Protein AF-A0A255TBY0-F1 (afdb_monomer_lite)

Radius of gyration: 32.33 Å; chains: 1; bounding box: 76×80×81 Å

pLDDT: mean 87.29, std 13.86, range [45.34, 98.81]

Foldseek 3Di:
DVVVVVVVVVVVVVVVVVVVVVVVVVVVVVVVVVVVVVVVVVVVVVVVVVVVVVVLVVVVVVLVVVLLVVVQVVPLVVNLVSLVVVCVSCVLQLVSLQSQLLSCVVVVNNVSNLVSLVSSLVSLVVVCVVPNDLVSLQVSLLSCCVNPNQVSSVVSLVVQCVVDPDPVSVVVSVVVVVVGHDDSVPPSHDDPPPDD

Secondary structure (DSSP, 8-state):
-HHHHHHHHHHHHHHHHHHHHHHHHHHHHHHHHHHHHHHHHHHHHHHHHHHHHHHHHHHHHHHHHHHHHHHHTT-HHHHHHHHHHHHHH-TT-HHHHHHHHHHHHHTT-HHHHHHHHHHHHHHHHHHHHHS--HHHHHHHHHHHHHHH-HHHHHHHHHHHHHH--SHHHHHHHHHHHHH----GGGTTPPPP----

Structure (mmCIF, N/CA/C/O backbone):
data_AF-A0A255TBY0-F1
#
_entry.id   AF-A0A255TBY0-F1
#
loop_
_atom_site.group_PDB
_atom_site.id
_atom_site.type_symbol
_atom_site.label_atom_id
_atom_site.label_alt_id
_atom_site.label_comp_id
_atom_site.label_asym_id
_atom_site.label_entity_id
_atom_site.label_seq_id
_atom_site.pdbx_PDB_ins_code
_atom_site.Cartn_x
_atom_site.Cartn_y
_atom_site.Cartn_z
_atom_site.occupancy
_atom_site.B_iso_or_equiv
_atom_site.auth_seq_id
_atom_site.auth_comp_id
_atom_site.auth_asym_id
_atom_site.auth_atom_id
_atom_site.pdbx_PDB_model_num
ATOM 1 N N . MET A 1 1 ? 58.358 -47.641 61.196 1.00 62.41 1 MET A N 1
ATOM 2 C CA . MET A 1 1 ? 57.711 -47.982 59.900 1.00 62.41 1 MET A CA 1
ATOM 3 C C . MET A 1 1 ? 56.319 -47.365 59.708 1.00 62.41 1 MET A C 1
ATOM 5 O O . MET A 1 1 ? 56.014 -46.963 58.591 1.00 62.41 1 MET A O 1
ATOM 9 N N . LEU A 1 2 ? 55.495 -47.239 60.756 1.00 63.91 2 LEU A N 1
ATOM 10 C CA . LEU A 1 2 ? 54.108 -46.750 60.664 1.00 63.91 2 LEU A CA 1
ATOM 11 C C . LEU A 1 2 ? 53.980 -45.275 60.212 1.00 63.91 2 LEU A C 1
ATOM 13 O O . LEU A 1 2 ? 53.227 -44.982 59.288 1.00 63.91 2 LEU A O 1
ATOM 17 N N . ALA A 1 3 ? 54.794 -44.366 60.764 1.00 62.84 3 ALA A N 1
ATOM 18 C CA . ALA A 1 3 ? 54.753 -42.934 60.431 1.00 62.84 3 ALA A CA 1
ATOM 19 C C . ALA A 1 3 ? 55.051 -42.632 58.946 1.00 62.84 3 ALA A C 1
ATOM 21 O O . ALA A 1 3 ? 54.355 -41.840 58.316 1.00 62.84 3 ALA A O 1
ATOM 22 N N . ARG A 1 4 ? 56.023 -43.332 58.335 1.00 66.88 4 ARG A N 1
ATOM 23 C CA . ARG A 1 4 ? 56.343 -43.179 56.899 1.00 66.88 4 ARG A CA 1
ATOM 24 C C . ARG A 1 4 ? 55.200 -43.639 55.985 1.00 66.88 4 ARG A C 1
ATOM 26 O O . ARG A 1 4 ? 55.018 -43.069 54.913 1.00 66.88 4 ARG A O 1
ATOM 33 N N . ARG A 1 5 ? 54.421 -44.650 56.396 1.00 68.75 5 ARG A N 1
ATOM 34 C CA . ARG A 1 5 ? 53.237 -45.115 55.649 1.00 68.75 5 ARG A CA 1
ATOM 35 C C . ARG A 1 5 ? 52.085 -44.111 55.723 1.00 68.75 5 ARG A C 1
ATOM 37 O O . ARG A 1 5 ? 51.436 -43.878 54.709 1.00 68.75 5 ARG A O 1
ATOM 44 N N . ILE A 1 6 ? 51.870 -43.488 56.883 1.00 69.75 6 ILE A N 1
ATOM 45 C CA . ILE A 1 6 ? 50.819 -42.477 57.079 1.00 69.75 6 ILE A CA 1
ATOM 46 C C . ILE A 1 6 ? 51.119 -41.213 56.261 1.00 69.75 6 ILE A C 1
ATOM 48 O O . ILE A 1 6 ? 50.258 -40.760 55.511 1.00 69.75 6 ILE A O 1
ATOM 52 N N . ILE A 1 7 ? 52.357 -40.709 56.308 1.00 69.50 7 ILE A N 1
ATOM 53 C CA . ILE A 1 7 ? 52.768 -39.513 55.549 1.00 69.50 7 ILE A CA 1
ATOM 54 C C . ILE A 1 7 ? 52.606 -39.733 54.038 1.00 69.50 7 ILE A C 1
ATOM 56 O O . ILE A 1 7 ? 52.036 -38.888 53.353 1.00 69.50 7 ILE A O 1
ATOM 60 N N . ARG A 1 8 ? 53.019 -40.898 53.513 1.00 68.56 8 ARG A N 1
ATOM 61 C CA . ARG A 1 8 ? 52.827 -41.234 52.089 1.00 68.56 8 ARG A CA 1
ATOM 62 C C . ARG A 1 8 ? 51.351 -41.267 51.684 1.00 68.56 8 ARG A C 1
ATOM 64 O O . ARG A 1 8 ? 51.016 -40.801 50.600 1.00 68.56 8 ARG A O 1
ATOM 71 N N . LYS A 1 9 ? 50.469 -41.782 52.548 1.00 71.38 9 LYS A N 1
ATOM 72 C CA . LYS A 1 9 ? 49.025 -41.864 52.276 1.00 71.38 9 LYS A CA 1
ATOM 73 C C . LYS A 1 9 ? 48.362 -40.482 52.279 1.00 71.38 9 LYS A C 1
ATOM 75 O O . LYS A 1 9 ? 47.545 -40.208 51.408 1.00 71.38 9 LYS A O 1
ATOM 80 N N . ILE A 1 10 ? 48.761 -39.599 53.197 1.00 68.50 10 ILE A N 1
ATOM 81 C CA . ILE A 1 10 ? 48.285 -38.207 53.247 1.00 68.50 10 ILE A CA 1
ATOM 82 C C . ILE A 1 10 ? 48.793 -37.417 52.032 1.00 68.50 10 ILE A C 1
ATOM 84 O O . ILE A 1 10 ? 47.994 -36.759 51.373 1.00 68.50 10 ILE A O 1
ATOM 88 N N . SER A 1 11 ? 50.075 -37.543 51.662 1.00 69.00 11 SER A N 1
ATOM 89 C CA . SER A 1 11 ? 50.615 -36.922 50.439 1.00 69.00 11 SER A CA 1
ATOM 90 C C . SER A 1 11 ? 49.872 -37.360 49.178 1.00 69.00 11 SER A C 1
ATOM 92 O O . SER A 1 11 ? 49.558 -36.522 48.340 1.00 69.00 11 SER A O 1
ATOM 94 N N . PHE A 1 12 ? 49.563 -38.652 49.048 1.00 71.25 12 PHE A N 1
ATOM 95 C CA . PHE A 1 12 ? 48.821 -39.179 47.903 1.00 71.25 12 PHE A CA 1
ATOM 96 C C . PHE A 1 12 ? 47.387 -38.633 47.839 1.00 71.25 12 PHE A C 1
ATOM 98 O O . PHE A 1 12 ? 46.918 -38.234 46.774 1.00 71.25 12 PHE A O 1
ATOM 105 N N . LEU A 1 13 ? 46.701 -38.555 48.984 1.00 68.19 13 LEU A N 1
ATOM 106 C CA . LEU A 1 13 ? 45.352 -37.989 49.064 1.00 68.19 13 LEU A CA 1
ATOM 107 C C . LEU A 1 13 ? 45.331 -36.489 48.738 1.00 68.19 13 LEU A C 1
ATOM 109 O O . LEU A 1 13 ? 44.430 -36.051 48.027 1.00 68.19 13 LEU A O 1
ATOM 113 N N . LEU A 1 14 ? 46.328 -35.727 49.205 1.00 63.28 14 LEU A N 1
ATOM 114 C CA . LEU A 1 14 ? 46.484 -34.299 48.902 1.00 63.28 14 LEU A CA 1
ATOM 115 C C . LEU A 1 14 ? 46.837 -34.041 47.430 1.00 63.28 14 LEU A C 1
ATOM 117 O O . LEU A 1 14 ? 46.366 -33.070 46.844 1.00 63.28 14 LEU A O 1
ATOM 121 N N . LEU A 1 15 ? 47.643 -34.907 46.811 1.00 66.88 15 LEU A N 1
ATOM 122 C CA . LEU A 1 15 ? 47.970 -34.798 45.389 1.00 66.88 15 LEU A CA 1
ATOM 123 C C . LEU A 1 15 ? 46.743 -35.113 44.519 1.00 66.88 15 LEU A C 1
ATOM 125 O O . LEU A 1 15 ? 46.399 -34.338 43.633 1.00 66.88 15 LEU A O 1
ATOM 129 N N . SER A 1 16 ? 46.010 -36.177 44.859 1.00 68.50 16 SER A N 1
ATOM 130 C CA . SER A 1 16 ? 44.770 -36.571 44.183 1.00 68.50 16 SER A CA 1
ATOM 131 C C . SER A 1 16 ? 43.637 -35.547 44.362 1.00 68.50 16 SER A C 1
ATOM 133 O O . SER A 1 16 ? 42.845 -35.332 43.444 1.00 68.50 16 SER A O 1
ATOM 135 N N . SER A 1 17 ? 43.532 -34.885 45.523 1.00 64.19 17 SER A N 1
ATOM 136 C CA . SER A 1 17 ? 42.571 -33.789 45.719 1.00 64.19 17 SER A CA 1
ATOM 137 C C . SER A 1 17 ? 42.960 -32.536 44.934 1.00 64.19 17 SER A C 1
ATOM 139 O O . SER A 1 17 ? 42.079 -31.908 44.354 1.00 64.19 17 SER A O 1
ATOM 141 N N . ARG A 1 18 ? 44.257 -32.210 44.843 1.00 68.62 18 ARG A N 1
ATOM 142 C CA . ARG A 1 18 ? 44.767 -31.110 44.013 1.00 68.62 18 ARG A CA 1
ATOM 143 C C . ARG A 1 18 ? 44.503 -31.349 42.526 1.00 68.62 18 ARG A C 1
ATOM 145 O O . ARG A 1 18 ? 44.019 -30.439 41.868 1.00 68.62 18 ARG A O 1
ATOM 152 N N . GLU A 1 19 ? 44.745 -32.557 42.019 1.00 70.00 19 GLU A N 1
ATOM 153 C CA . GLU A 1 19 ? 44.446 -32.930 40.627 1.00 70.00 19 GLU A CA 1
ATOM 154 C C . GLU A 1 19 ? 42.946 -32.824 40.318 1.00 70.00 19 GLU A C 1
ATOM 156 O O . GLU A 1 19 ? 42.561 -32.194 39.331 1.00 70.00 19 GLU A O 1
ATOM 161 N N . ARG A 1 20 ? 42.085 -33.340 41.208 1.00 67.38 20 ARG A N 1
ATOM 162 C CA . ARG A 1 20 ? 40.626 -33.182 41.088 1.00 67.38 20 ARG A CA 1
ATOM 163 C C . ARG A 1 20 ? 40.207 -31.715 41.082 1.00 67.38 20 ARG A C 1
ATOM 165 O O . ARG A 1 20 ? 39.439 -31.328 40.211 1.00 67.38 20 ARG A O 1
ATOM 172 N N . LEU A 1 21 ? 40.751 -30.896 41.987 1.00 67.12 21 LEU A N 1
ATOM 173 C CA . LEU A 1 21 ? 40.486 -29.455 42.029 1.00 67.12 21 LEU A CA 1
ATOM 174 C C . LEU A 1 21 ? 40.928 -28.766 40.731 1.00 67.12 21 LEU A C 1
ATOM 176 O O . LEU A 1 21 ? 40.176 -27.970 40.173 1.00 67.12 21 LEU A O 1
ATOM 180 N N . THR A 1 22 ? 42.106 -29.104 40.198 1.00 69.62 22 THR A N 1
ATOM 181 C CA . THR A 1 22 ? 42.579 -28.549 38.920 1.00 69.62 22 THR A CA 1
ATOM 182 C C . THR A 1 22 ? 41.709 -28.967 37.735 1.00 69.62 22 THR A C 1
ATOM 184 O O . THR A 1 22 ? 41.418 -28.132 36.884 1.00 69.62 22 THR A O 1
ATOM 187 N N . GLN A 1 23 ? 41.224 -30.212 37.704 1.00 66.06 23 GLN A N 1
ATOM 188 C CA . GLN A 1 23 ? 40.312 -30.693 36.664 1.00 66.06 23 GLN A CA 1
ATOM 189 C C . GLN A 1 23 ? 38.949 -30.003 36.754 1.00 66.06 23 GLN A C 1
ATOM 191 O O . GLN A 1 23 ? 38.433 -29.537 35.741 1.00 66.06 23 GLN A O 1
ATOM 196 N N . THR A 1 24 ? 38.386 -29.858 37.957 1.00 68.00 24 THR A N 1
ATOM 197 C CA . THR A 1 24 ? 37.114 -29.146 38.147 1.00 68.00 24 THR A CA 1
ATOM 198 C C . THR A 1 24 ? 37.224 -27.672 37.771 1.00 68.00 24 THR A C 1
ATOM 200 O O . THR A 1 24 ? 36.340 -27.149 37.098 1.00 68.00 24 THR A O 1
ATOM 203 N N . MET A 1 25 ? 38.332 -27.010 38.127 1.00 71.44 25 MET A N 1
ATOM 204 C CA . MET A 1 25 ? 38.576 -25.617 37.744 1.00 71.44 25 MET A CA 1
ATOM 205 C C . MET A 1 25 ? 38.731 -25.4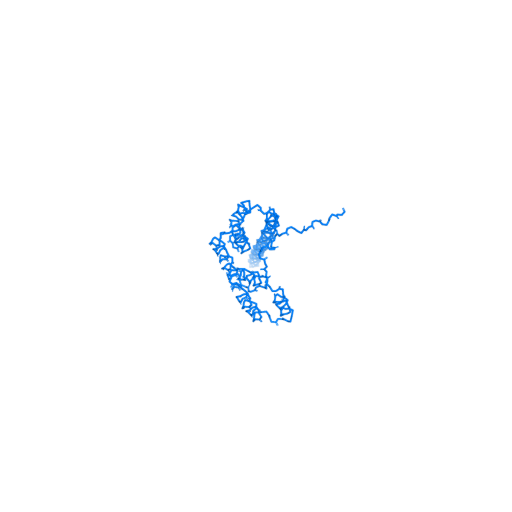66 36.224 1.00 71.44 25 MET A C 1
ATOM 207 O O . MET A 1 25 ? 38.186 -24.525 35.651 1.00 71.44 25 MET A O 1
ATOM 211 N N . ALA A 1 26 ? 39.406 -26.408 35.554 1.00 71.62 26 ALA A N 1
ATOM 212 C CA . ALA A 1 26 ? 39.544 -26.408 34.098 1.00 71.62 26 ALA A CA 1
ATOM 213 C C . ALA A 1 26 ? 38.197 -26.598 33.375 1.00 71.62 26 ALA A C 1
ATOM 215 O O . ALA A 1 26 ? 37.920 -25.893 32.408 1.00 71.62 26 ALA A O 1
ATOM 216 N N . VAL A 1 27 ? 37.327 -27.490 33.863 1.00 72.50 27 VAL A N 1
ATOM 217 C CA . VAL A 1 27 ? 35.987 -27.709 33.285 1.00 72.50 27 VAL A CA 1
ATOM 218 C C . VAL A 1 27 ? 35.102 -26.469 33.435 1.00 72.50 27 VAL A C 1
ATOM 220 O O . VAL A 1 27 ? 34.439 -26.075 32.480 1.00 72.50 27 VAL A O 1
ATOM 223 N N . ILE A 1 28 ? 35.123 -25.809 34.597 1.00 72.50 28 ILE A N 1
ATOM 224 C CA . ILE A 1 28 ? 34.350 -24.577 34.829 1.00 72.50 28 ILE A CA 1
ATOM 225 C C . ILE A 1 28 ? 34.817 -23.451 33.893 1.00 72.50 28 ILE A C 1
ATOM 227 O O . ILE A 1 28 ? 33.986 -22.744 33.320 1.00 72.50 28 ILE A O 1
ATOM 231 N N . LEU A 1 29 ? 36.133 -23.312 33.693 1.00 70.12 29 LEU A N 1
ATOM 232 C CA . LEU A 1 29 ? 36.700 -22.348 32.746 1.00 70.12 29 LEU A CA 1
ATOM 233 C C . LEU A 1 29 ? 36.303 -22.665 31.297 1.00 70.12 29 LEU A C 1
ATOM 235 O O . LEU A 1 29 ? 35.960 -21.753 30.556 1.00 70.12 29 LEU A O 1
ATOM 239 N N . LEU A 1 30 ? 36.285 -23.935 30.887 1.00 67.75 30 LEU A N 1
ATOM 240 C CA . LEU A 1 30 ? 35.832 -24.314 29.544 1.00 67.75 30 LEU A CA 1
ATOM 241 C C . LEU A 1 30 ? 34.338 -24.014 29.339 1.00 67.75 30 LEU A C 1
ATOM 243 O O . LEU A 1 30 ? 33.963 -23.436 28.320 1.00 67.75 30 LEU A O 1
ATOM 247 N N . CYS A 1 31 ? 33.486 -24.331 30.316 1.00 65.56 31 CYS A N 1
ATOM 248 C CA . CYS A 1 31 ? 32.045 -24.072 30.232 1.00 65.56 31 CYS A CA 1
ATOM 249 C C . CYS A 1 31 ? 31.706 -22.573 30.144 1.00 65.56 31 CYS A C 1
ATOM 251 O O . CYS A 1 31 ? 30.771 -22.192 29.430 1.00 65.56 31 CYS A O 1
ATOM 253 N N . SER A 1 32 ? 32.463 -21.708 30.830 1.00 68.31 32 SER A N 1
ATOM 254 C CA . SER A 1 32 ? 32.256 -20.257 30.752 1.00 68.31 32 SER A CA 1
ATOM 255 C C . SER A 1 32 ? 32.660 -19.683 29.389 1.00 68.31 32 SER A C 1
ATOM 257 O O . SER A 1 32 ? 31.946 -18.834 28.855 1.00 68.31 32 SER A O 1
ATOM 259 N N . GLN A 1 33 ? 33.727 -20.203 28.772 1.00 66.56 33 GLN A N 1
ATOM 260 C CA . GLN A 1 33 ? 34.152 -19.813 27.421 1.00 66.56 33 GLN A CA 1
ATOM 261 C C . GLN A 1 33 ? 33.140 -20.244 26.345 1.00 66.56 33 GLN A C 1
ATOM 263 O O . GLN A 1 33 ? 32.810 -19.444 25.470 1.00 66.56 33 GLN A O 1
ATOM 268 N N . VAL A 1 34 ? 32.579 -21.460 26.428 1.00 70.25 34 VAL A N 1
ATOM 269 C CA . VAL A 1 34 ? 31.536 -21.921 25.485 1.00 70.25 34 VAL A CA 1
ATOM 270 C C . VAL A 1 34 ? 30.279 -21.052 25.575 1.00 70.25 34 VAL A C 1
ATOM 272 O O . VAL A 1 34 ? 29.720 -20.658 24.551 1.00 70.25 34 VAL A O 1
ATOM 275 N N . SER A 1 35 ? 29.861 -20.699 26.792 1.00 64.69 35 SER A N 1
ATOM 276 C CA . SER A 1 35 ? 28.687 -19.844 27.015 1.00 64.69 35 SER A CA 1
ATOM 277 C C . SER A 1 35 ? 28.896 -18.428 26.459 1.00 64.69 35 SER A C 1
ATOM 279 O O . SER A 1 35 ? 28.006 -17.877 25.810 1.00 64.69 35 SER A O 1
ATOM 281 N N . ALA A 1 36 ? 30.092 -17.858 26.643 1.00 66.94 36 ALA A N 1
ATOM 282 C CA . ALA A 1 36 ? 30.458 -16.554 26.092 1.00 66.94 36 ALA A CA 1
ATOM 283 C C . ALA A 1 36 ? 30.506 -16.562 24.554 1.00 66.94 36 ALA A C 1
ATOM 285 O O . ALA A 1 36 ? 29.980 -15.647 23.922 1.00 66.94 36 ALA A O 1
ATOM 286 N N . MET A 1 37 ? 31.062 -17.612 23.938 1.00 65.25 37 MET A N 1
ATOM 287 C CA . MET A 1 37 ? 31.078 -17.752 22.478 1.00 65.25 37 MET A CA 1
ATOM 288 C C . MET A 1 37 ? 29.675 -17.902 21.885 1.00 65.25 37 MET A C 1
ATOM 290 O O . MET A 1 37 ? 29.384 -17.302 20.851 1.00 65.25 37 MET A O 1
ATOM 294 N N . GLN A 1 38 ? 28.785 -18.643 22.547 1.00 72.81 38 GLN A N 1
ATOM 295 C CA . GLN A 1 38 ? 27.397 -18.780 22.110 1.00 72.81 38 GLN A CA 1
ATOM 296 C C . GLN A 1 38 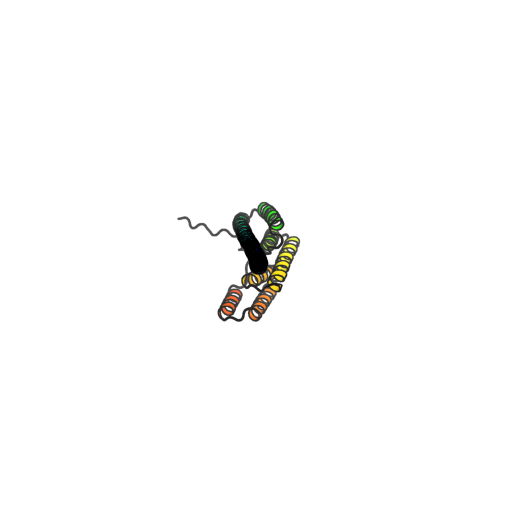? 26.629 -17.454 22.220 1.00 72.81 38 GLN A C 1
ATOM 298 O O . GLN A 1 38 ? 25.900 -17.090 21.296 1.00 72.81 38 GLN A O 1
ATOM 303 N N . SER A 1 39 ? 26.826 -16.708 23.311 1.00 62.09 39 SER A N 1
ATOM 304 C CA . SER A 1 39 ? 26.231 -15.378 23.487 1.00 62.09 39 SER A CA 1
ATOM 305 C C . SER A 1 39 ? 26.736 -14.384 22.437 1.00 62.09 39 SER A C 1
ATOM 307 O O . SER A 1 39 ? 25.937 -13.645 21.869 1.00 62.09 39 SER A O 1
ATOM 309 N N . CYS A 1 40 ? 28.041 -14.390 22.150 1.00 61.12 40 CYS A N 1
ATOM 310 C CA . CYS A 1 40 ? 28.654 -13.528 21.138 1.00 61.12 40 CYS A CA 1
ATOM 311 C C . CYS A 1 40 ? 28.135 -13.867 19.730 1.00 61.12 40 CYS A C 1
ATOM 313 O O . CYS A 1 40 ? 27.726 -12.994 18.976 1.00 61.12 40 CYS A O 1
ATOM 315 N N . LYS A 1 41 ? 28.019 -15.160 19.399 1.00 70.69 41 LYS A N 1
ATOM 316 C CA . LYS A 1 41 ? 27.423 -15.610 18.133 1.00 70.69 41 LYS A CA 1
ATOM 317 C C . LYS A 1 41 ? 25.984 -15.113 17.962 1.00 70.69 41 LYS A C 1
ATOM 319 O O . LYS A 1 41 ? 25.603 -14.698 16.869 1.00 70.69 41 LYS A O 1
ATOM 324 N N . GLN A 1 42 ? 25.185 -15.152 19.028 1.00 62.22 42 GLN A N 1
ATOM 325 C CA . GLN A 1 42 ? 23.795 -14.705 18.989 1.00 62.22 42 GLN A CA 1
ATOM 326 C C . GLN A 1 42 ? 23.672 -13.178 18.885 1.00 62.22 42 GLN A C 1
ATOM 328 O O . GLN A 1 42 ? 22.791 -12.701 18.168 1.00 62.22 42 GLN A O 1
ATOM 333 N N . SER A 1 43 ? 24.552 -12.411 19.543 1.00 58.25 43 SER A N 1
ATOM 334 C CA . SER A 1 43 ? 24.580 -10.950 19.396 1.00 58.25 43 SER A CA 1
ATOM 335 C C . SER A 1 43 ? 24.981 -10.544 17.981 1.00 58.25 43 SER A C 1
ATOM 337 O O . SER A 1 43 ? 24.239 -9.798 17.349 1.00 58.25 43 SER A O 1
ATOM 339 N N . THR A 1 44 ? 26.046 -11.131 17.426 1.00 66.00 44 THR A N 1
ATOM 340 C CA . THR A 1 44 ? 26.482 -10.859 16.047 1.00 66.00 44 THR A CA 1
ATOM 341 C C . THR A 1 44 ? 25.413 -11.251 15.024 1.00 66.00 44 THR A C 1
ATOM 343 O O . THR A 1 44 ? 25.155 -10.518 14.077 1.00 66.00 44 THR A O 1
ATOM 346 N N . GLN A 1 45 ? 24.721 -12.380 15.216 1.00 66.88 45 GLN A N 1
ATOM 347 C CA . GLN A 1 45 ? 23.633 -12.787 14.321 1.00 66.88 45 GLN A CA 1
ATOM 348 C C . GLN A 1 45 ? 22.441 -11.819 14.372 1.00 66.88 45 GLN A C 1
ATOM 350 O O . GLN A 1 45 ? 21.826 -11.543 13.341 1.00 66.88 45 GLN A O 1
ATOM 355 N N . LYS A 1 46 ? 22.107 -11.304 15.561 1.00 71.69 46 LYS A N 1
ATOM 356 C CA . LYS A 1 46 ? 21.051 -10.302 15.734 1.00 71.69 46 LYS A CA 1
ATOM 357 C C . LYS A 1 46 ? 21.441 -8.963 15.099 1.00 71.69 46 LYS A C 1
ATOM 359 O O . LYS A 1 46 ? 20.590 -8.336 14.471 1.00 71.69 46 LYS A O 1
ATOM 364 N N . GLU A 1 47 ? 22.699 -8.550 15.225 1.00 74.50 47 GLU A N 1
ATOM 365 C CA . GLU A 1 47 ? 23.249 -7.349 14.581 1.00 74.50 47 GLU A CA 1
ATOM 366 C C . GLU A 1 47 ? 23.186 -7.463 13.054 1.00 74.50 47 GLU A C 1
ATOM 368 O O . GLU A 1 47 ? 22.544 -6.626 12.427 1.00 74.50 47 GLU A O 1
ATOM 373 N N . ILE A 1 48 ? 23.687 -8.559 12.468 1.00 72.19 48 ILE A N 1
ATOM 374 C CA . ILE A 1 48 ? 23.618 -8.820 11.016 1.00 72.19 48 ILE A CA 1
ATOM 375 C C . ILE A 1 48 ? 22.168 -8.810 10.511 1.00 72.19 48 ILE A C 1
ATOM 377 O O . ILE A 1 48 ? 21.868 -8.245 9.460 1.00 72.19 48 ILE A O 1
ATOM 381 N N . LEU A 1 49 ? 21.241 -9.437 11.248 1.00 79.19 49 LEU A N 1
ATOM 382 C CA . LEU A 1 49 ? 19.822 -9.429 10.882 1.00 79.19 49 LEU A CA 1
ATOM 383 C C . LEU A 1 49 ? 19.250 -8.004 10.885 1.00 79.19 49 LEU A C 1
ATOM 385 O O . LEU A 1 49 ? 18.441 -7.670 10.022 1.00 79.19 49 LEU A O 1
ATOM 389 N N . THR A 1 50 ? 19.682 -7.172 11.831 1.00 82.81 50 THR A N 1
ATOM 390 C CA . THR A 1 50 ? 19.232 -5.782 11.965 1.00 82.81 50 THR A CA 1
ATOM 391 C C . THR A 1 50 ? 19.816 -4.904 10.856 1.00 82.81 50 THR A C 1
ATOM 393 O O . THR A 1 50 ? 19.077 -4.148 10.230 1.00 82.81 50 THR A O 1
ATOM 396 N N . GLU A 1 51 ? 21.108 -5.040 10.554 1.00 86.56 51 GLU A N 1
ATOM 397 C CA . GLU A 1 51 ? 21.777 -4.330 9.456 1.00 86.56 51 GLU A CA 1
ATOM 398 C C . GLU A 1 51 ? 21.138 -4.669 8.112 1.00 86.56 51 GLU A C 1
ATOM 400 O O . GLU A 1 51 ? 20.713 -3.771 7.390 1.00 86.56 51 GLU A O 1
ATOM 405 N N . ARG A 1 52 ? 20.927 -5.960 7.833 1.00 88.00 52 ARG A N 1
ATOM 406 C CA . ARG A 1 52 ? 20.256 -6.403 6.606 1.00 88.00 52 ARG A CA 1
ATOM 407 C C . ARG A 1 52 ? 18.839 -5.841 6.477 1.00 88.00 52 ARG A C 1
ATOM 409 O O . ARG A 1 52 ? 18.401 -5.507 5.380 1.00 88.00 52 ARG A O 1
ATOM 416 N N . GLN A 1 53 ? 18.094 -5.736 7.578 1.00 84.56 53 GLN A N 1
ATOM 417 C CA . GLN A 1 53 ? 16.763 -5.118 7.570 1.00 84.56 53 GLN A CA 1
ATOM 418 C C . GLN A 1 53 ? 16.822 -3.613 7.283 1.00 84.56 53 GLN A C 1
ATOM 420 O O . GLN A 1 53 ? 15.939 -3.089 6.600 1.00 84.56 53 GLN A O 1
ATOM 425 N N . ILE A 1 54 ? 17.841 -2.917 7.793 1.00 88.12 54 ILE A N 1
ATOM 426 C CA . ILE A 1 54 ? 18.077 -1.496 7.514 1.00 88.12 54 ILE A CA 1
ATOM 427 C C . ILE A 1 54 ? 18.453 -1.302 6.044 1.00 88.12 54 ILE A C 1
ATOM 429 O O . ILE A 1 54 ? 17.882 -0.434 5.389 1.00 88.12 54 ILE A O 1
ATOM 433 N N . GLU A 1 55 ? 19.353 -2.125 5.511 1.00 91.50 55 GLU A N 1
ATOM 434 C CA . GLU A 1 55 ? 19.752 -2.098 4.102 1.00 91.50 55 GLU A CA 1
ATOM 435 C C . GLU A 1 55 ? 18.554 -2.324 3.181 1.00 91.50 55 GLU A C 1
ATOM 437 O O . GLU A 1 55 ? 18.270 -1.474 2.343 1.00 91.50 55 GLU A O 1
ATOM 442 N N . LEU A 1 56 ? 17.768 -3.383 3.409 1.00 90.00 56 LEU A N 1
ATOM 443 C CA . LEU A 1 56 ? 16.557 -3.658 2.627 1.00 90.00 56 LEU A CA 1
ATOM 444 C C . LEU A 1 56 ? 15.541 -2.512 2.704 1.00 90.00 56 LEU A C 1
ATOM 446 O O . LEU A 1 56 ? 14.916 -2.157 1.705 1.00 90.00 56 LEU A O 1
ATOM 450 N N . ARG A 1 57 ? 15.377 -1.899 3.882 1.00 89.50 57 ARG A N 1
ATOM 451 C CA . ARG A 1 57 ? 14.520 -0.718 4.049 1.00 89.50 57 ARG A CA 1
ATOM 452 C C . ARG A 1 57 ? 15.050 0.472 3.246 1.00 89.50 57 ARG A C 1
ATOM 454 O O . ARG A 1 57 ? 14.261 1.177 2.621 1.00 89.50 57 ARG A O 1
ATOM 461 N N . ASN A 1 58 ? 16.360 0.702 3.256 1.00 93.38 58 ASN A N 1
ATOM 462 C CA . ASN A 1 58 ? 16.996 1.782 2.505 1.00 93.38 58 ASN A CA 1
ATOM 463 C C . ASN A 1 58 ? 16.872 1.559 0.996 1.00 93.38 58 ASN A C 1
ATOM 465 O O . ASN A 1 58 ? 16.471 2.477 0.284 1.00 93.38 58 ASN A O 1
ATOM 469 N N . GLU A 1 59 ? 17.134 0.343 0.520 1.00 95.00 59 GLU A N 1
ATOM 470 C CA . GLU A 1 59 ? 16.943 -0.052 -0.877 1.00 95.00 59 GLU A CA 1
ATOM 471 C C . GLU A 1 59 ? 15.499 0.168 -1.320 1.00 95.00 59 GLU A C 1
ATOM 473 O O . GLU A 1 59 ? 15.259 0.808 -2.344 1.00 95.00 59 GLU A O 1
ATOM 478 N N . ARG A 1 60 ? 14.527 -0.274 -0.512 1.00 94.94 60 ARG A N 1
ATOM 479 C CA . ARG A 1 60 ? 13.104 -0.043 -0.776 1.00 94.94 60 ARG A CA 1
ATOM 480 C C . ARG A 1 60 ? 12.784 1.447 -0.874 1.00 94.94 60 ARG A C 1
ATOM 482 O O . ARG A 1 60 ? 12.060 1.869 -1.775 1.00 94.94 60 ARG A O 1
ATOM 489 N N . ASN A 1 61 ? 13.301 2.260 0.044 1.00 94.12 61 ASN A N 1
ATOM 490 C CA . ASN A 1 61 ? 13.043 3.700 0.053 1.00 94.12 61 ASN A CA 1
ATOM 491 C C . ASN A 1 61 ? 13.636 4.395 -1.179 1.00 94.12 61 ASN A C 1
ATOM 493 O O . ASN A 1 61 ? 12.948 5.183 -1.827 1.00 94.12 61 ASN A O 1
ATOM 497 N N . LEU A 1 62 ? 14.881 4.069 -1.537 1.00 96.12 62 LEU A N 1
ATOM 498 C CA . LEU A 1 62 ? 15.529 4.566 -2.753 1.00 96.12 62 LEU A CA 1
ATOM 499 C C . LEU A 1 62 ? 14.760 4.136 -4.006 1.00 96.12 62 LEU A C 1
ATOM 501 O O . LEU A 1 62 ? 14.543 4.944 -4.911 1.00 96.12 62 LEU A O 1
ATOM 505 N N . ALA A 1 63 ? 14.288 2.889 -4.033 1.00 95.75 63 ALA A N 1
ATOM 506 C CA . ALA A 1 63 ? 13.453 2.384 -5.107 1.00 95.75 63 ALA A CA 1
ATOM 507 C C . ALA A 1 63 ? 12.155 3.189 -5.258 1.00 95.75 63 ALA A C 1
ATOM 509 O O . ALA A 1 63 ? 11.803 3.546 -6.382 1.00 95.75 63 ALA A O 1
ATOM 510 N N . GLY A 1 64 ? 11.491 3.523 -4.148 1.00 94.50 64 GLY A N 1
ATOM 511 C CA . GLY A 1 64 ? 10.289 4.358 -4.135 1.00 94.50 64 GLY A CA 1
ATOM 512 C C . GLY A 1 64 ? 10.529 5.783 -4.643 1.00 94.50 64 GLY A C 1
ATOM 513 O O . GLY A 1 64 ? 9.729 6.289 -5.428 1.00 94.50 64 GLY A O 1
ATOM 514 N N . ILE A 1 65 ? 11.650 6.412 -4.267 1.00 95.38 65 ILE A N 1
ATOM 515 C CA . ILE A 1 65 ? 12.038 7.741 -4.777 1.00 95.38 65 ILE A CA 1
ATOM 516 C C . ILE A 1 65 ? 12.212 7.691 -6.297 1.00 95.38 65 ILE A C 1
ATOM 518 O O . ILE A 1 65 ? 11.593 8.472 -7.018 1.00 95.38 65 ILE A O 1
ATOM 522 N N . ARG A 1 66 ? 12.984 6.719 -6.792 1.00 96.62 66 ARG A N 1
ATOM 523 C CA . ARG A 1 66 ? 13.211 6.545 -8.230 1.00 96.62 66 ARG A CA 1
ATOM 524 C C . ARG A 1 66 ? 11.920 6.237 -8.986 1.00 96.62 66 ARG A C 1
ATOM 526 O O . ARG A 1 66 ? 11.726 6.717 -10.098 1.00 96.62 66 ARG A O 1
ATOM 533 N N . LEU A 1 67 ? 11.035 5.427 -8.403 1.00 96.75 67 LEU A N 1
ATOM 534 C CA . LEU A 1 67 ? 9.746 5.111 -9.010 1.00 96.75 67 LEU A CA 1
ATOM 535 C C . LEU A 1 67 ? 8.901 6.376 -9.147 1.00 96.75 67 LEU A C 1
ATOM 537 O O . LEU A 1 67 ? 8.389 6.639 -10.229 1.00 96.75 67 LEU A O 1
ATOM 541 N N . LYS A 1 68 ? 8.819 7.193 -8.092 1.00 94.69 68 LYS A N 1
ATOM 542 C CA . LYS A 1 68 ? 8.108 8.475 -8.123 1.00 94.69 68 LYS A CA 1
ATOM 543 C C . LYS A 1 68 ? 8.602 9.377 -9.257 1.00 94.69 68 LYS A C 1
ATOM 545 O O . LYS A 1 68 ? 7.777 9.904 -9.995 1.00 94.69 68 LYS A O 1
ATOM 550 N N . GLU A 1 69 ? 9.916 9.514 -9.428 1.00 94.56 69 GLU A N 1
ATOM 551 C CA . GLU A 1 69 ? 10.502 10.301 -10.524 1.00 94.56 69 GLU A CA 1
ATOM 552 C C . GLU A 1 69 ? 10.050 9.787 -11.900 1.00 94.56 69 GLU A C 1
ATOM 554 O O . GLU A 1 69 ? 9.634 10.574 -12.747 1.00 94.56 69 GLU A O 1
ATOM 559 N N . ILE A 1 70 ? 10.050 8.466 -12.106 1.00 96.06 70 ILE A N 1
ATOM 560 C CA . ILE A 1 70 ? 9.589 7.847 -13.360 1.00 96.06 70 ILE A CA 1
ATOM 561 C C . ILE A 1 70 ? 8.088 8.100 -13.594 1.00 96.06 70 ILE A C 1
ATOM 563 O O . ILE A 1 70 ? 7.677 8.365 -14.723 1.00 96.06 70 ILE A O 1
ATOM 567 N N . LEU A 1 71 ? 7.255 8.048 -12.550 1.00 95.56 71 LEU A N 1
ATOM 568 C CA . LEU A 1 71 ? 5.813 8.315 -12.664 1.00 95.56 71 LEU A CA 1
ATOM 569 C C . LEU A 1 71 ? 5.517 9.785 -13.007 1.00 95.56 71 LEU A C 1
ATOM 571 O O . LEU A 1 71 ? 4.578 10.073 -13.758 1.00 95.56 71 LEU A O 1
ATOM 575 N N . GLU A 1 72 ? 6.327 10.713 -12.493 1.00 94.00 72 GLU A N 1
ATOM 576 C CA . GLU A 1 72 ? 6.241 12.145 -12.809 1.00 94.00 72 GLU A CA 1
ATOM 577 C C . GLU A 1 72 ? 6.589 12.448 -14.274 1.00 94.00 72 GLU A C 1
ATOM 579 O O . GLU A 1 72 ? 6.055 13.401 -14.842 1.00 94.00 72 GLU A O 1
ATOM 584 N N . GLU A 1 73 ? 7.425 11.626 -14.916 1.00 93.94 73 GLU A N 1
ATOM 585 C CA . GLU A 1 73 ? 7.709 11.716 -16.356 1.00 93.94 73 GLU A CA 1
ATOM 586 C C . GLU A 1 73 ? 6.525 11.274 -17.232 1.00 93.94 73 GLU A C 1
ATOM 588 O O . GLU A 1 73 ? 6.546 11.507 -18.440 1.00 93.94 73 GLU A O 1
ATOM 593 N N . ARG A 1 74 ? 5.506 10.614 -16.655 1.00 93.00 74 ARG A N 1
ATOM 594 C CA . ARG A 1 74 ? 4.359 10.020 -17.375 1.00 93.00 74 ARG A CA 1
ATOM 595 C C . ARG A 1 74 ? 4.762 9.003 -18.459 1.00 93.00 74 ARG A C 1
ATOM 597 O O . ARG A 1 74 ? 3.952 8.649 -19.313 1.00 93.00 74 ARG A O 1
ATOM 604 N N . ASN A 1 75 ? 5.985 8.472 -18.404 1.00 95.31 75 ASN A N 1
ATOM 605 C CA . ASN A 1 75 ? 6.413 7.359 -19.248 1.00 95.31 75 ASN A CA 1
ATOM 606 C C . ASN A 1 75 ? 5.942 6.032 -18.630 1.00 95.31 75 ASN A C 1
ATOM 608 O O . ASN A 1 75 ? 6.659 5.385 -17.865 1.00 95.31 75 ASN A O 1
ATOM 612 N N . PHE A 1 76 ? 4.706 5.648 -18.949 1.00 96.50 76 PHE A N 1
ATOM 613 C CA . PHE A 1 76 ? 4.045 4.485 -18.354 1.00 96.50 76 PHE A CA 1
ATOM 614 C C . PHE A 1 76 ? 4.703 3.145 -18.702 1.00 96.50 76 PHE A C 1
ATOM 616 O O . PHE A 1 76 ? 4.728 2.251 -17.864 1.00 96.50 76 PHE A O 1
ATOM 623 N N . GLU A 1 77 ? 5.298 3.011 -19.888 1.00 97.38 77 GLU A N 1
ATOM 624 C CA . GLU A 1 77 ? 6.048 1.804 -20.262 1.00 97.38 77 GLU A CA 1
ATOM 625 C C . GLU A 1 77 ? 7.276 1.623 -19.361 1.00 97.38 77 GLU A C 1
ATOM 627 O O . GLU A 1 77 ? 7.473 0.566 -18.758 1.00 97.38 77 GLU A O 1
ATOM 632 N N . ARG A 1 78 ? 8.065 2.693 -19.190 1.00 97.88 78 ARG A N 1
ATOM 633 C CA . ARG A 1 78 ? 9.216 2.695 -18.280 1.00 97.88 78 ARG A CA 1
ATOM 634 C C . ARG A 1 78 ? 8.789 2.455 -16.831 1.00 97.88 78 ARG A C 1
ATOM 636 O O . ARG A 1 78 ? 9.500 1.761 -16.103 1.00 97.88 78 ARG A O 1
ATOM 643 N N . ALA A 1 79 ? 7.655 3.020 -16.416 1.00 98.19 79 ALA A N 1
ATOM 644 C CA . ALA A 1 79 ? 7.106 2.815 -15.081 1.00 98.19 79 ALA A CA 1
ATOM 645 C C . ALA A 1 79 ? 6.773 1.340 -14.834 1.00 98.19 79 ALA A C 1
ATOM 647 O O . ALA A 1 79 ? 7.250 0.788 -13.847 1.00 98.19 79 ALA A O 1
ATOM 648 N N . LEU A 1 80 ? 6.045 0.685 -15.745 1.00 98.56 80 LEU A N 1
ATOM 649 C CA . LEU A 1 80 ? 5.693 -0.733 -15.617 1.00 98.56 80 LEU A CA 1
ATOM 650 C C . LEU A 1 80 ? 6.928 -1.636 -15.598 1.00 98.56 80 LEU A C 1
ATOM 652 O O . LEU A 1 80 ? 7.045 -2.469 -14.707 1.00 98.56 80 LEU A O 1
ATOM 656 N N . LEU A 1 81 ? 7.902 -1.418 -16.490 1.00 98.44 81 LEU A N 1
ATOM 657 C CA . LEU A 1 81 ? 9.154 -2.188 -16.477 1.00 98.44 81 LEU A CA 1
ATOM 658 C C . LEU A 1 81 ? 9.897 -2.066 -15.141 1.00 98.44 81 LEU A C 1
ATOM 660 O O . LEU A 1 81 ? 10.491 -3.031 -14.652 1.00 98.44 81 LEU A O 1
ATOM 664 N N . TYR A 1 82 ? 9.883 -0.873 -14.542 1.00 98.56 82 TYR A N 1
ATOM 665 C CA . TYR A 1 82 ? 10.516 -0.673 -13.250 1.00 98.56 82 TYR A CA 1
ATOM 666 C C . TYR A 1 82 ? 9.705 -1.304 -12.116 1.00 98.56 82 TYR A C 1
ATOM 668 O O . TYR A 1 82 ? 10.288 -2.010 -11.296 1.00 98.56 82 TYR A O 1
ATOM 676 N N . VAL A 1 83 ? 8.382 -1.138 -12.099 1.00 98.50 83 VAL A N 1
ATOM 677 C CA . VAL A 1 83 ? 7.490 -1.786 -11.127 1.00 98.50 83 VAL A CA 1
ATOM 678 C C . VAL A 1 83 ? 7.618 -3.310 -11.181 1.00 98.50 83 VAL A C 1
ATOM 680 O O . VAL A 1 83 ? 7.755 -3.929 -10.130 1.00 98.50 83 VAL A O 1
ATOM 683 N N . ASP A 1 84 ? 7.716 -3.915 -12.366 1.00 98.31 84 ASP A N 1
ATOM 684 C CA . ASP A 1 84 ? 7.971 -5.352 -12.528 1.00 98.31 84 ASP A CA 1
ATOM 685 C C . ASP A 1 84 ? 9.272 -5.792 -11.850 1.00 98.31 84 ASP A C 1
ATOM 687 O O . ASP A 1 84 ? 9.334 -6.842 -11.205 1.00 98.31 84 ASP A O 1
ATOM 691 N N . SER A 1 85 ? 10.333 -4.987 -11.975 1.00 98.25 85 SER A N 1
ATOM 692 C CA . SER A 1 85 ? 11.599 -5.261 -11.290 1.00 98.25 85 SER A CA 1
ATOM 693 C C . SER A 1 85 ? 11.454 -5.158 -9.768 1.00 98.25 85 SER A C 1
ATOM 695 O O . SER A 1 85 ? 11.982 -6.003 -9.046 1.00 98.25 85 SER A O 1
ATOM 697 N N . LEU A 1 86 ? 10.677 -4.186 -9.280 1.00 97.94 86 LEU A N 1
ATOM 698 C CA . LEU A 1 86 ? 10.433 -3.985 -7.854 1.00 97.94 86 LEU A CA 1
ATOM 699 C C . LEU A 1 86 ? 9.566 -5.091 -7.262 1.00 97.94 86 LEU A C 1
ATOM 701 O O . LEU A 1 86 ? 9.898 -5.589 -6.195 1.00 97.94 86 LEU A O 1
ATOM 705 N N . ASN A 1 87 ? 8.538 -5.553 -7.970 1.00 97.56 87 ASN A N 1
ATOM 706 C CA . ASN A 1 87 ? 7.697 -6.669 -7.539 1.00 97.56 87 ASN A CA 1
ATOM 707 C C . ASN A 1 87 ? 8.481 -7.991 -7.428 1.00 97.56 87 ASN A C 1
ATOM 709 O O . ASN A 1 87 ? 8.111 -8.858 -6.642 1.00 97.56 87 ASN A O 1
ATOM 713 N N . ARG A 1 88 ? 9.594 -8.164 -8.158 1.00 97.06 88 ARG A N 1
ATOM 714 C CA . ARG A 1 88 ? 10.483 -9.333 -7.987 1.00 97.06 88 ARG A CA 1
ATOM 715 C C . ARG A 1 88 ? 11.335 -9.249 -6.722 1.00 97.06 88 ARG A C 1
ATOM 717 O O . ARG A 1 88 ? 11.608 -10.279 -6.112 1.00 97.06 88 ARG A O 1
ATOM 724 N N . VAL A 1 89 ? 11.770 -8.047 -6.347 1.00 96.00 89 VAL A N 1
ATOM 725 C CA . VAL A 1 89 ? 12.630 -7.815 -5.172 1.00 96.00 89 VAL A CA 1
ATOM 726 C C . VAL A 1 89 ? 11.800 -7.684 -3.891 1.00 96.00 89 VAL A C 1
ATOM 728 O O . VAL A 1 89 ? 12.168 -8.218 -2.847 1.00 96.00 89 VAL A O 1
ATOM 731 N N . PHE A 1 90 ? 10.645 -7.029 -3.984 1.00 96.19 90 PHE A N 1
ATOM 732 C CA . PHE A 1 90 ? 9.732 -6.708 -2.891 1.00 96.19 90 PHE A CA 1
ATOM 733 C C . PHE A 1 90 ? 8.313 -7.233 -3.190 1.00 96.19 90 PHE A C 1
ATOM 735 O O . PHE A 1 90 ? 7.364 -6.453 -3.280 1.00 96.19 90 PHE A O 1
ATOM 742 N N . PRO A 1 91 ? 8.121 -8.559 -3.330 1.00 96.44 91 PRO A N 1
ATOM 743 C CA . PRO A 1 91 ? 6.858 -9.145 -3.801 1.00 96.44 91 PRO A CA 1
ATOM 744 C C . PRO A 1 91 ? 5.655 -8.908 -2.885 1.00 96.44 91 PRO A C 1
ATOM 746 O O . PRO A 1 91 ? 4.519 -9.113 -3.313 1.00 96.44 91 PRO A O 1
ATOM 749 N N . ASN A 1 92 ? 5.904 -8.484 -1.645 1.00 95.44 92 ASN A N 1
ATOM 750 C CA . ASN A 1 92 ? 4.898 -8.209 -0.624 1.00 95.44 92 ASN A CA 1
ATOM 751 C C . ASN A 1 92 ? 4.839 -6.716 -0.253 1.00 95.44 92 ASN A C 1
ATOM 753 O O . ASN A 1 92 ? 4.365 -6.384 0.828 1.00 95.44 92 ASN A O 1
ATOM 757 N N . ASP A 1 93 ? 5.346 -5.816 -1.102 1.00 97.19 93 ASP A N 1
ATOM 758 C CA . ASP A 1 93 ? 5.153 -4.378 -0.910 1.00 97.19 93 ASP A CA 1
ATOM 759 C C . ASP A 1 93 ? 3.864 -3.928 -1.617 1.00 97.19 93 ASP A C 1
ATOM 761 O O . ASP A 1 93 ? 3.801 -3.918 -2.851 1.00 97.19 93 ASP A O 1
ATOM 765 N N . PRO A 1 94 ? 2.816 -3.545 -0.871 1.00 98.19 94 PRO A N 1
ATOM 766 C CA . PRO A 1 94 ? 1.533 -3.200 -1.467 1.00 98.19 94 PRO A CA 1
ATOM 767 C C . PRO A 1 94 ? 1.589 -1.917 -2.311 1.00 98.19 94 PRO A C 1
ATOM 769 O O . PRO A 1 94 ? 0.746 -1.741 -3.195 1.00 98.19 94 PRO A O 1
ATOM 772 N N . GLN A 1 95 ? 2.569 -1.030 -2.092 1.00 97.44 95 GLN A N 1
ATOM 773 C CA . GLN A 1 95 ? 2.667 0.230 -2.833 1.00 97.44 95 GLN A CA 1
ATOM 774 C C . GLN A 1 95 ? 3.102 0.038 -4.285 1.00 97.44 95 GLN A C 1
ATOM 776 O O . GLN A 1 95 ? 2.706 0.823 -5.152 1.00 97.44 95 GLN A O 1
ATOM 781 N N . PHE A 1 96 ? 3.880 -1.004 -4.582 1.00 98.25 96 PHE A N 1
ATOM 782 C CA . PHE A 1 96 ? 4.294 -1.282 -5.957 1.00 98.25 96 PHE A CA 1
ATOM 783 C C . PHE A 1 96 ? 3.133 -1.826 -6.795 1.00 98.25 96 PHE A C 1
ATOM 785 O O . PHE A 1 96 ? 2.940 -1.354 -7.912 1.00 98.25 96 PHE A O 1
ATOM 792 N N . TYR A 1 97 ? 2.259 -2.660 -6.224 1.00 98.75 97 TYR A N 1
ATOM 793 C CA . TYR A 1 97 ? 1.007 -3.064 -6.884 1.00 98.75 97 TYR A CA 1
ATOM 794 C C . TYR A 1 97 ? -0.027 -1.935 -6.965 1.00 98.75 97 TYR A C 1
ATOM 796 O O . TYR A 1 97 ? -0.766 -1.840 -7.941 1.00 98.75 97 TYR A O 1
ATOM 804 N N . PHE A 1 98 ? -0.078 -1.039 -5.973 1.00 98.50 98 PHE A N 1
ATOM 805 C CA . PHE A 1 98 ? -0.878 0.181 -6.091 1.00 98.50 98 PHE A CA 1
ATOM 806 C C . PHE A 1 98 ? -0.408 1.027 -7.281 1.00 98.50 98 PHE A C 1
ATOM 808 O O . PHE A 1 98 ? -1.220 1.474 -8.090 1.00 98.50 98 PHE A O 1
ATOM 815 N N . THR A 1 99 ? 0.906 1.214 -7.406 1.00 98.19 99 THR A N 1
ATOM 816 C CA . THR A 1 99 ? 1.493 1.973 -8.512 1.00 98.19 99 THR A CA 1
ATOM 817 C C . THR A 1 99 ? 1.215 1.301 -9.851 1.00 98.19 99 THR A C 1
ATOM 819 O O . THR A 1 99 ? 0.823 1.980 -10.792 1.00 98.19 99 THR A O 1
ATOM 822 N N . GLU A 1 100 ? 1.366 -0.021 -9.937 1.00 98.50 100 GLU A N 1
ATOM 823 C CA . GLU A 1 100 ? 1.005 -0.804 -11.122 1.00 98.50 100 GLU A CA 1
ATOM 824 C C . GLU A 1 100 ? -0.451 -0.550 -11.534 1.00 98.50 100 GLU A C 1
ATOM 826 O O . GLU A 1 100 ? -0.726 -0.214 -12.687 1.00 98.50 100 GLU A O 1
ATOM 831 N N . GLY A 1 101 ? -1.376 -0.629 -10.571 1.00 98.44 101 GLY A N 1
ATOM 832 C CA . GLY A 1 101 ? -2.790 -0.360 -10.807 1.00 98.44 101 GLY A CA 1
ATOM 833 C C . GLY A 1 101 ? -3.039 1.060 -11.300 1.00 98.44 101 GLY A C 1
ATOM 834 O O . GLY A 1 101 ? -3.773 1.254 -12.265 1.00 98.44 101 GLY A O 1
ATOM 835 N N . TRP A 1 102 ? -2.362 2.040 -10.699 1.00 98.31 102 TRP A N 1
ATOM 836 C CA . TRP A 1 102 ? -2.428 3.437 -11.119 1.00 98.31 102 TRP A CA 1
ATOM 837 C C . TRP A 1 102 ? -1.923 3.646 -12.542 1.00 98.31 102 TRP A C 1
ATOM 839 O O . TRP A 1 102 ? -2.583 4.332 -13.320 1.00 98.31 102 TRP A O 1
ATOM 849 N N . VAL A 1 103 ? -0.800 3.030 -12.915 1.00 98.38 103 VAL A N 1
ATOM 850 C CA . VAL A 1 103 ? -0.269 3.145 -14.276 1.00 98.38 103 VAL A CA 1
ATOM 851 C C . VAL A 1 103 ? -1.254 2.564 -15.292 1.00 98.38 103 VAL A C 1
ATOM 853 O O . VAL A 1 103 ? -1.546 3.227 -16.287 1.00 98.38 103 VAL A O 1
ATOM 856 N N . TYR A 1 104 ? -1.823 1.385 -15.030 1.00 98.56 104 TYR A N 1
ATOM 857 C CA . TYR A 1 104 ? -2.835 0.803 -15.915 1.00 98.56 104 TYR A CA 1
ATOM 858 C C . TYR A 1 104 ? -4.092 1.667 -16.024 1.00 98.56 104 TYR A C 1
ATOM 860 O O . TYR A 1 104 ? -4.611 1.847 -17.125 1.00 98.56 104 TYR A O 1
ATOM 868 N N . ASP A 1 105 ? -4.543 2.267 -14.923 1.00 97.38 105 ASP A N 1
ATOM 869 C CA . ASP A 1 105 ? -5.682 3.184 -14.930 1.00 97.38 105 ASP A CA 1
ATOM 870 C C . ASP A 1 105 ? -5.408 4.426 -15.788 1.00 97.38 105 ASP A C 1
ATOM 872 O O . ASP A 1 105 ? -6.268 4.841 -16.566 1.00 97.38 105 ASP A O 1
ATOM 876 N N . MET A 1 106 ? -4.202 4.998 -15.705 1.00 96.44 106 MET A N 1
ATOM 877 C CA . MET A 1 106 ? -3.801 6.134 -16.546 1.00 96.44 106 MET A CA 1
ATOM 878 C C . MET A 1 106 ? -3.671 5.763 -18.028 1.00 96.44 106 MET A C 1
ATOM 880 O O . MET A 1 106 ? -3.823 6.623 -18.894 1.00 96.44 106 MET A O 1
ATOM 884 N N . GLN A 1 107 ? -3.424 4.488 -18.331 1.00 97.06 107 GLN A N 1
ATOM 885 C CA . GLN A 1 107 ? -3.450 3.942 -19.690 1.00 97.06 107 GLN A CA 1
ATOM 886 C C . GLN A 1 107 ? -4.862 3.538 -20.154 1.00 97.06 107 GLN A C 1
ATOM 888 O O . GLN A 1 107 ? -5.026 3.130 -21.303 1.00 97.06 107 GLN A O 1
ATOM 893 N N . GLY A 1 108 ? -5.880 3.646 -19.292 1.00 97.06 108 GLY A N 1
ATOM 894 C CA . GLY A 1 108 ? -7.258 3.246 -19.587 1.00 97.06 108 GLY A CA 1
ATOM 895 C C . GLY A 1 108 ? -7.515 1.738 -19.511 1.00 97.06 108 GLY A C 1
ATOM 896 O O . GLY A 1 108 ? -8.585 1.281 -19.910 1.00 97.06 108 GLY A O 1
ATOM 897 N N . ASP A 1 109 ? -6.572 0.949 -18.991 1.00 98.31 109 ASP A N 1
ATOM 898 C CA . ASP A 1 109 ? -6.736 -0.493 -18.815 1.00 98.31 109 ASP A CA 1
ATOM 899 C C . ASP A 1 109 ? -7.324 -0.824 -17.441 1.00 98.31 109 ASP A C 1
ATOM 901 O O . ASP A 1 109 ? -6.642 -1.247 -16.504 1.00 98.31 109 ASP A O 1
ATOM 905 N N . SER A 1 110 ? -8.636 -0.641 -17.322 1.00 97.44 110 SER A N 1
ATOM 906 C CA . SER A 1 110 ? -9.339 -0.847 -16.055 1.00 97.44 110 SER A CA 1
ATOM 907 C C . SER A 1 110 ? -9.308 -2.299 -15.560 1.00 97.44 110 SER A C 1
ATOM 909 O O . SER A 1 110 ? -9.472 -2.537 -14.362 1.00 97.44 110 SER A O 1
ATOM 911 N N . LEU A 1 111 ? -9.119 -3.284 -16.449 1.00 98.50 111 LEU A N 1
ATOM 912 C CA . LEU A 1 111 ? -9.070 -4.693 -16.055 1.00 98.50 111 LEU A CA 1
ATOM 913 C C . LEU A 1 111 ? -7.766 -4.995 -15.314 1.00 98.50 111 LEU A C 1
ATOM 915 O O . LEU A 1 111 ? -7.799 -5.543 -14.208 1.00 98.50 111 LEU A O 1
ATOM 919 N N . ARG A 1 112 ? -6.626 -4.605 -15.898 1.00 98.62 112 ARG A N 1
ATOM 920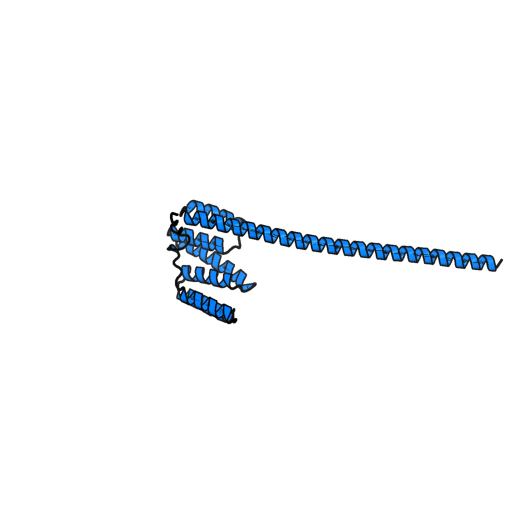 C CA . ARG A 1 112 ? -5.319 -4.773 -15.254 1.00 98.62 112 ARG A CA 1
ATOM 921 C C . ARG A 1 112 ? -5.178 -3.873 -14.030 1.00 98.62 112 ARG A C 1
ATOM 923 O O . ARG A 1 112 ? -4.679 -4.338 -13.005 1.00 98.62 112 ARG A O 1
ATOM 930 N N . ALA A 1 113 ? -5.722 -2.657 -14.079 1.00 98.69 113 ALA A N 1
ATOM 931 C CA . ALA A 1 113 ? -5.759 -1.767 -12.923 1.00 98.69 113 ALA A CA 1
ATOM 932 C C . ALA A 1 113 ? -6.476 -2.404 -11.724 1.00 98.69 113 ALA A C 1
ATOM 934 O O . ALA A 1 113 ? -5.912 -2.502 -10.633 1.00 98.69 113 ALA A O 1
ATOM 935 N N . ARG A 1 114 ? -7.692 -2.933 -11.936 1.00 98.69 114 ARG A N 1
ATOM 936 C CA . ARG A 1 114 ? -8.459 -3.646 -10.901 1.00 98.69 114 ARG A CA 1
ATOM 937 C C . ARG A 1 114 ? -7.677 -4.816 -10.314 1.00 98.69 114 ARG A C 1
ATOM 939 O O . ARG A 1 114 ? -7.696 -4.993 -9.094 1.00 98.69 114 ARG A O 1
ATOM 946 N N . ALA A 1 115 ? -7.020 -5.617 -11.151 1.00 98.69 115 ALA A N 1
ATOM 947 C CA . ALA A 1 115 ? -6.242 -6.764 -10.689 1.00 98.69 115 ALA A CA 1
ATOM 948 C C . ALA A 1 115 ? -5.097 -6.330 -9.758 1.00 98.69 115 ALA A C 1
ATOM 950 O O . ALA A 1 115 ? -4.966 -6.858 -8.651 1.00 98.69 115 ALA A O 1
ATOM 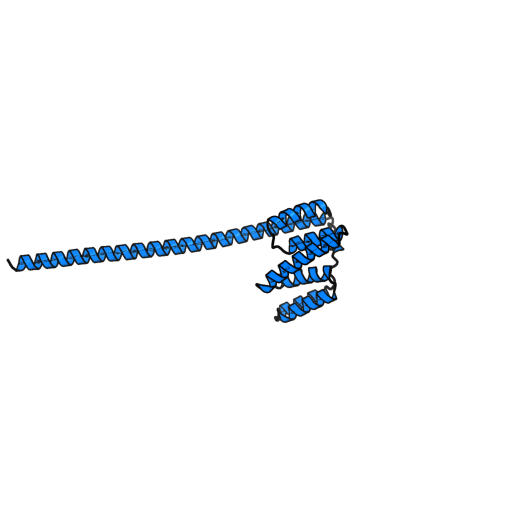951 N N . ALA A 1 116 ? -4.328 -5.319 -10.161 1.00 98.81 116 ALA A N 1
ATOM 952 C CA . ALA A 1 116 ? -3.211 -4.797 -9.382 1.00 98.81 116 ALA A CA 1
ATOM 953 C C . ALA A 1 116 ? -3.666 -4.120 -8.073 1.00 98.81 116 ALA A C 1
ATOM 955 O O . ALA A 1 116 ? -3.129 -4.413 -7.002 1.00 98.81 116 ALA A O 1
ATOM 956 N N . TYR A 1 117 ? -4.729 -3.309 -8.102 1.00 98.81 117 TYR A N 1
ATOM 957 C CA . TYR A 1 117 ? -5.302 -2.726 -6.883 1.00 98.81 117 TYR A CA 1
ATOM 958 C C . TYR A 1 117 ? -5.823 -3.782 -5.910 1.00 98.81 117 TYR A C 1
ATOM 960 O O . TYR A 1 117 ? -5.584 -3.685 -4.708 1.00 98.81 117 TYR A O 1
ATOM 968 N N . THR A 1 118 ? -6.479 -4.828 -6.414 1.00 98.81 118 THR A N 1
ATOM 969 C CA . THR A 1 118 ? -6.948 -5.940 -5.575 1.00 98.81 118 THR A CA 1
ATOM 970 C C . THR A 1 118 ? -5.773 -6.660 -4.914 1.00 98.81 118 THR A C 1
ATOM 972 O O . THR A 1 118 ? -5.840 -7.003 -3.734 1.00 98.81 118 THR A O 1
ATOM 975 N N . LYS A 1 119 ? -4.661 -6.840 -5.640 1.00 98.75 119 LYS A N 1
ATOM 976 C CA . LYS A 1 119 ? -3.433 -7.412 -5.079 1.00 98.75 119 LYS A CA 1
ATOM 977 C C . LYS A 1 119 ? -2.833 -6.521 -3.987 1.00 98.75 119 LYS A C 1
ATOM 979 O O . LYS A 1 119 ? -2.459 -7.043 -2.939 1.00 98.75 119 LYS A O 1
ATOM 984 N N . SER A 1 120 ? -2.795 -5.204 -4.199 1.00 98.81 120 SER A N 1
ATOM 985 C CA . SER A 1 120 ? -2.354 -4.223 -3.197 1.00 98.81 120 SER A CA 1
ATOM 986 C C . SER A 1 120 ? -3.195 -4.296 -1.917 1.00 98.81 120 SER A C 1
ATOM 988 O O . SER A 1 120 ? -2.641 -4.459 -0.830 1.00 98.81 120 SER A O 1
ATOM 990 N N . ILE A 1 121 ? -4.530 -4.278 -2.044 1.00 98.81 121 ILE A N 1
ATOM 991 C CA . ILE A 1 121 ? -5.462 -4.401 -0.910 1.00 98.81 121 ILE A CA 1
ATOM 992 C C . ILE A 1 121 ? -5.239 -5.718 -0.162 1.00 98.81 121 ILE A C 1
ATOM 994 O O . ILE A 1 121 ? -5.109 -5.698 1.055 1.00 98.81 121 ILE A O 1
ATOM 998 N N . SER A 1 122 ? -5.109 -6.843 -0.873 1.00 98.81 122 SER A N 1
ATOM 999 C CA . SER A 1 122 ? -4.882 -8.156 -0.252 1.00 98.81 122 SER A CA 1
ATOM 1000 C C . SER A 1 122 ? -3.582 -8.223 0.557 1.00 98.81 122 SER A C 1
ATOM 1002 O O . SER A 1 122 ? -3.535 -8.888 1.593 1.00 98.81 122 SER A O 1
ATOM 1004 N N . ILE A 1 123 ? -2.521 -7.550 0.105 1.00 98.69 123 ILE A N 1
ATOM 1005 C CA . ILE A 1 123 ? -1.267 -7.470 0.860 1.00 98.69 123 ILE A CA 1
ATOM 1006 C C . ILE A 1 123 ? -1.455 -6.582 2.097 1.00 98.69 123 ILE A C 1
ATOM 1008 O O . ILE A 1 123 ? -1.045 -6.984 3.184 1.00 98.69 123 ILE A O 1
ATOM 1012 N N . TYR A 1 124 ? -2.115 -5.424 1.967 1.00 98.62 124 TYR A N 1
ATOM 1013 C CA . TYR A 1 124 ? -2.452 -4.588 3.123 1.00 98.62 124 TYR A CA 1
ATOM 1014 C C . TYR A 1 124 ? -3.305 -5.334 4.152 1.00 98.62 124 TYR A C 1
ATOM 1016 O O . TYR A 1 124 ? -2.993 -5.266 5.336 1.00 98.62 124 TYR A O 1
ATOM 1024 N N . ASP A 1 125 ? -4.323 -6.084 3.720 1.00 98.44 125 ASP A N 1
ATOM 1025 C CA . ASP A 1 125 ? -5.149 -6.924 4.596 1.00 98.44 125 ASP A CA 1
ATOM 1026 C C . ASP A 1 125 ? -4.278 -7.886 5.411 1.00 98.44 125 ASP A C 1
ATOM 1028 O O . ASP A 1 125 ? -4.444 -8.003 6.624 1.00 98.44 125 ASP A O 1
ATOM 1032 N N . SER A 1 126 ? -3.304 -8.533 4.761 1.00 98.25 126 SER A N 1
ATOM 1033 C CA . SER A 1 126 ? -2.376 -9.441 5.437 1.00 98.25 126 SER A CA 1
ATOM 1034 C C . SER A 1 126 ? -1.481 -8.726 6.453 1.00 98.25 126 SER A C 1
ATOM 1036 O O . SER A 1 126 ? -1.225 -9.288 7.515 1.00 98.25 126 SER A O 1
ATOM 1038 N N . LEU A 1 127 ? -0.988 -7.522 6.143 1.00 96.38 127 LEU A N 1
ATOM 1039 C CA . LEU A 1 127 ? -0.141 -6.740 7.053 1.00 96.38 127 LEU A CA 1
ATOM 1040 C C . LEU A 1 127 ? -0.938 -6.231 8.261 1.00 96.38 127 LEU A C 1
ATOM 1042 O O . LEU A 1 127 ? -0.484 -6.353 9.395 1.00 96.38 127 LEU A O 1
ATOM 1046 N N . ILE A 1 128 ? -2.145 -5.714 8.024 1.00 97.44 128 ILE A N 1
ATOM 1047 C CA . ILE A 1 128 ? -3.040 -5.194 9.065 1.00 97.44 128 ILE A CA 1
ATOM 1048 C C . ILE A 1 128 ? -3.507 -6.324 9.989 1.00 97.44 128 ILE A C 1
ATOM 1050 O O . ILE A 1 128 ? -3.570 -6.121 11.200 1.00 97.44 128 ILE A O 1
ATOM 1054 N N . ALA A 1 129 ? -3.793 -7.511 9.444 1.00 97.06 129 ALA A N 1
ATOM 1055 C CA . ALA A 1 129 ? -4.170 -8.680 10.235 1.00 97.06 129 ALA A CA 1
ATOM 1056 C C . ALA A 1 129 ? -3.038 -9.173 11.154 1.00 97.06 129 ALA A C 1
ATOM 1058 O O . ALA A 1 129 ? -3.319 -9.609 12.269 1.00 97.06 129 ALA A O 1
ATOM 1059 N N . ASP A 1 130 ? -1.777 -9.099 10.710 1.00 96.25 130 ASP A N 1
ATOM 1060 C CA . ASP A 1 130 ? -0.611 -9.422 11.547 1.00 96.25 130 ASP A CA 1
ATOM 1061 C C . ASP A 1 130 ? -0.397 -8.357 12.630 1.00 96.25 130 ASP A C 1
ATOM 1063 O O . ASP A 1 130 ? -0.314 -8.656 13.825 1.00 96.25 130 ASP A O 1
ATOM 1067 N N . LYS A 1 131 ? -0.347 -7.087 12.219 1.00 95.44 131 LYS A N 1
ATOM 1068 C CA . LYS A 1 131 ? -0.198 -5.958 13.128 1.00 95.44 1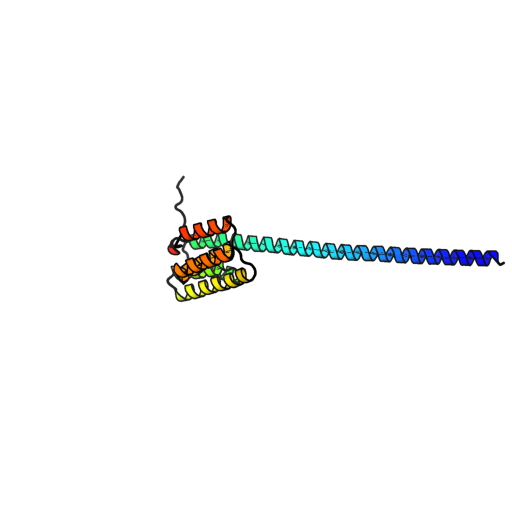31 LYS A CA 1
ATOM 1069 C C . LYS A 1 131 ? -0.840 -4.699 12.545 1.00 95.44 131 LYS A C 1
ATOM 1071 O O . LYS A 1 131 ? -0.252 -4.080 11.655 1.00 95.44 131 LYS A O 1
ATOM 1076 N N . PRO A 1 132 ? -1.962 -4.228 13.116 1.00 95.50 132 PRO A N 1
ATOM 1077 C CA . PRO A 1 132 ? -2.580 -2.992 12.671 1.00 95.50 132 PRO A CA 1
ATOM 1078 C C . PRO A 1 132 ? -1.607 -1.814 12.757 1.00 95.50 132 PRO A C 1
ATOM 1080 O O . PRO A 1 132 ? -1.009 -1.535 13.802 1.00 95.50 132 PRO A O 1
ATOM 1083 N N . ASN A 1 133 ? -1.458 -1.114 11.638 1.00 94.19 133 ASN A N 1
ATOM 1084 C CA . ASN A 1 133 ? -0.642 0.080 11.503 1.00 94.19 133 ASN A CA 1
ATOM 1085 C C . ASN A 1 133 ? -1.478 1.184 10.847 1.00 94.19 133 ASN A C 1
ATOM 1087 O O . ASN A 1 133 ? -2.200 0.937 9.882 1.00 94.19 133 ASN A O 1
ATOM 1091 N N . PHE A 1 134 ? -1.393 2.398 11.394 1.00 95.38 134 PHE A N 1
ATOM 1092 C CA . PHE A 1 134 ? -2.202 3.527 10.943 1.00 95.38 134 PHE A CA 1
ATOM 1093 C C . PHE A 1 134 ? -1.953 3.863 9.467 1.00 95.38 134 PHE A C 1
ATOM 1095 O O . PHE A 1 134 ? -2.905 4.035 8.709 1.00 95.38 134 PHE A O 1
ATOM 1102 N N . ASP A 1 135 ? -0.685 3.912 9.054 1.00 94.56 135 ASP A N 1
ATOM 1103 C CA . ASP A 1 135 ? -0.295 4.260 7.688 1.00 94.56 135 ASP A CA 1
ATOM 1104 C C . ASP A 1 135 ? -0.741 3.180 6.697 1.00 94.56 135 ASP A C 1
ATOM 1106 O O . ASP A 1 135 ? -1.216 3.502 5.610 1.00 94.56 135 ASP A O 1
ATOM 1110 N N . ASP A 1 136 ? -0.650 1.902 7.072 1.00 96.88 136 ASP A N 1
ATOM 1111 C CA . ASP A 1 136 ? -1.124 0.795 6.234 1.00 96.88 136 ASP A CA 1
ATOM 1112 C C . ASP A 1 136 ? -2.646 0.829 6.052 1.00 96.88 136 ASP A C 1
ATOM 1114 O O . ASP A 1 136 ? -3.128 0.694 4.926 1.00 96.88 136 ASP A O 1
ATOM 1118 N N . MET A 1 137 ? -3.412 1.086 7.120 1.00 98.06 137 MET A N 1
ATOM 1119 C CA . MET A 1 137 ? -4.872 1.218 7.025 1.00 98.06 137 MET A CA 1
ATOM 1120 C C . MET A 1 137 ? -5.291 2.433 6.184 1.00 98.06 137 MET A C 1
ATOM 1122 O O . MET A 1 137 ? -6.202 2.312 5.364 1.00 98.06 137 MET A O 1
ATOM 1126 N N . ILE A 1 138 ? -4.602 3.574 6.311 1.00 96.94 138 ILE A N 1
ATOM 1127 C CA . ILE A 1 138 ? -4.842 4.749 5.457 1.00 96.94 138 ILE A CA 1
ATOM 1128 C C . ILE A 1 138 ? -4.511 4.458 3.999 1.00 96.94 138 ILE A C 1
ATOM 1130 O O . ILE A 1 138 ? -5.332 4.724 3.122 1.00 96.94 138 ILE A O 1
ATOM 1134 N N . ASN A 1 139 ? -3.326 3.911 3.721 1.00 97.12 139 ASN A N 1
ATOM 1135 C CA . ASN A 1 139 ? -2.922 3.617 2.351 1.00 97.12 139 ASN A CA 1
ATOM 1136 C C . ASN A 1 139 ? -3.908 2.639 1.707 1.00 97.12 139 ASN A C 1
ATOM 1138 O O . ASN A 1 139 ? -4.366 2.874 0.590 1.00 97.12 139 ASN A O 1
ATOM 1142 N N . ARG A 1 140 ? -4.319 1.598 2.440 1.00 98.44 140 ARG A N 1
ATOM 1143 C CA . ARG A 1 140 ? -5.373 0.678 2.010 1.00 98.44 140 ARG A CA 1
ATOM 1144 C C . ARG A 1 140 ? -6.687 1.398 1.726 1.00 98.44 140 ARG A C 1
ATOM 1146 O O . ARG A 1 140 ? -7.285 1.143 0.683 1.00 98.44 140 ARG A O 1
ATOM 1153 N N . ALA A 1 141 ? -7.134 2.289 2.613 1.00 98.00 141 ALA A N 1
ATOM 1154 C CA . ALA A 1 141 ? -8.354 3.064 2.409 1.00 98.00 141 ALA A CA 1
ATOM 1155 C C . ALA A 1 141 ? -8.278 3.875 1.105 1.00 98.00 141 ALA A C 1
ATOM 1157 O O . ALA A 1 141 ? -9.231 3.864 0.331 1.00 98.00 141 ALA A O 1
ATOM 1158 N N . VAL A 1 142 ? -7.134 4.492 0.790 1.00 97.62 142 VAL A N 1
ATOM 1159 C CA . VAL A 1 142 ? -6.932 5.206 -0.485 1.00 97.62 142 VAL A CA 1
ATOM 1160 C C . VAL A 1 142 ? -7.067 4.270 -1.693 1.00 97.62 142 VAL A C 1
ATOM 1162 O O . VAL A 1 142 ? -7.736 4.623 -2.666 1.00 97.62 142 VAL A O 1
ATOM 1165 N N . VAL A 1 143 ? -6.506 3.054 -1.643 1.00 98.44 143 VAL A N 1
ATOM 1166 C CA . VAL A 1 143 ? -6.688 2.071 -2.732 1.00 98.44 143 VAL A CA 1
ATOM 1167 C C . VAL A 1 143 ? -8.156 1.644 -2.858 1.00 98.44 143 VAL A C 1
ATOM 1169 O O . VAL A 1 143 ? -8.689 1.572 -3.965 1.00 98.44 143 VAL A O 1
ATOM 1172 N N . VAL A 1 144 ? -8.838 1.420 -1.730 1.00 98.38 144 VAL A N 1
ATOM 1173 C CA . VAL A 1 144 ? -10.278 1.112 -1.675 1.00 98.38 144 VAL A CA 1
ATOM 1174 C C . VAL A 1 144 ? -11.109 2.250 -2.269 1.00 98.38 144 VAL A C 1
ATOM 1176 O O . VAL A 1 144 ? -12.025 1.983 -3.042 1.00 98.38 144 VAL A O 1
ATOM 1179 N N . GLN A 1 145 ? -10.768 3.507 -1.982 1.00 97.88 145 GLN A N 1
ATOM 1180 C CA . GLN A 1 145 ? -11.437 4.671 -2.556 1.00 97.88 145 GLN A CA 1
ATOM 1181 C C . GLN A 1 145 ? -11.329 4.675 -4.082 1.00 97.88 145 GLN A C 1
ATOM 1183 O O . GLN A 1 145 ? -12.320 4.906 -4.772 1.00 97.88 145 GLN A O 1
ATOM 1188 N N . ILE A 1 146 ? -10.133 4.416 -4.613 1.00 97.06 146 ILE A N 1
ATOM 1189 C CA . ILE A 1 146 ? -9.884 4.409 -6.058 1.00 97.06 146 ILE A CA 1
ATOM 1190 C C . ILE A 1 146 ? -10.653 3.274 -6.742 1.00 97.06 146 ILE A C 1
ATOM 1192 O O . ILE A 1 146 ? -11.199 3.471 -7.826 1.00 97.06 146 ILE A O 1
ATOM 1196 N N . LEU A 1 147 ? -10.727 2.101 -6.108 1.00 97.50 147 LEU A N 1
ATOM 1197 C CA . LEU A 1 147 ? -11.339 0.920 -6.710 1.00 97.50 147 LEU A CA 1
ATOM 1198 C C . LEU A 1 147 ? -12.867 0.848 -6.538 1.00 97.50 147 LEU A C 1
ATOM 1200 O O . LEU A 1 147 ? -13.558 0.329 -7.419 1.00 97.50 147 LEU A O 1
ATOM 1204 N N . TYR A 1 148 ? -13.386 1.338 -5.411 1.00 97.31 148 TYR A N 1
ATOM 1205 C CA . TYR A 1 148 ? -14.773 1.133 -4.974 1.00 97.31 148 TYR A CA 1
ATOM 1206 C C . TYR A 1 148 ? -15.516 2.425 -4.597 1.00 97.31 148 TYR A C 1
ATOM 1208 O O . TYR A 1 148 ? -16.725 2.390 -4.385 1.00 97.31 148 TYR A O 1
ATOM 1216 N N . GLY A 1 149 ? -14.835 3.571 -4.558 1.00 96.69 149 GLY A N 1
ATOM 1217 C CA . GLY A 1 149 ? -15.446 4.880 -4.330 1.00 96.69 149 GLY A CA 1
ATOM 1218 C C . GLY A 1 149 ? -15.506 5.327 -2.865 1.00 96.69 149 GLY A C 1
ATOM 1219 O O . GLY A 1 149 ? -15.024 4.667 -1.944 1.00 96.69 149 GLY A O 1
ATOM 1220 N N . MET A 1 150 ? -16.102 6.506 -2.658 1.00 96.62 150 MET A N 1
ATOM 1221 C CA . MET A 1 150 ? -16.084 7.219 -1.372 1.00 96.62 150 MET A CA 1
ATOM 1222 C C . MET A 1 150 ? -16.862 6.529 -0.251 1.00 96.62 150 MET A C 1
ATOM 1224 O O . MET A 1 150 ? -16.519 6.699 0.914 1.00 96.62 150 MET A O 1
ATOM 1228 N N . GLU A 1 151 ? -17.896 5.755 -0.575 1.00 96.88 151 GLU A N 1
ATOM 1229 C CA . GLU A 1 151 ? -18.639 5.007 0.442 1.00 96.88 151 GLU A CA 1
ATOM 1230 C C . GLU A 1 151 ? -17.739 3.957 1.105 1.00 96.88 151 GLU A C 1
ATOM 1232 O O . GLU A 1 151 ? -17.611 3.937 2.328 1.00 96.88 151 GLU A O 1
ATOM 1237 N N . ALA A 1 152 ? -17.029 3.165 0.297 1.00 97.81 152 ALA A N 1
ATOM 1238 C CA . ALA A 1 152 ? -16.079 2.172 0.786 1.00 97.81 152 ALA A CA 1
ATOM 1239 C C . ALA A 1 152 ? -14.886 2.820 1.518 1.00 97.81 152 ALA A C 1
ATOM 1241 O O . ALA A 1 152 ? -14.403 2.287 2.515 1.00 97.81 152 ALA A O 1
ATOM 1242 N N . TYR A 1 153 ? -14.440 3.998 1.068 1.00 97.44 153 TYR A N 1
ATOM 1243 C CA . TYR A 1 153 ? -13.420 4.783 1.769 1.00 97.44 153 TYR A CA 1
ATOM 1244 C C . TYR A 1 153 ? -13.863 5.196 3.175 1.00 97.44 153 TYR A C 1
ATOM 1246 O O . TYR A 1 153 ? -13.135 4.983 4.142 1.00 97.44 153 TYR A O 1
ATOM 1254 N N . ASN A 1 154 ? -15.074 5.741 3.306 1.00 96.38 154 ASN A N 1
ATOM 1255 C CA . ASN A 1 154 ? -15.610 6.157 4.599 1.00 96.38 154 ASN A CA 1
ATOM 1256 C C . ASN A 1 154 ? -15.775 4.966 5.547 1.00 96.38 154 ASN A C 1
ATOM 1258 O O . ASN A 1 154 ? -15.399 5.080 6.710 1.00 96.38 154 ASN A O 1
ATOM 1262 N N . GLN A 1 155 ? -16.239 3.819 5.042 1.00 97.06 155 GLN A N 1
ATOM 1263 C CA . GLN A 1 155 ? -16.307 2.580 5.822 1.00 97.06 155 GLN A CA 1
ATOM 1264 C C . GLN A 1 155 ? -14.922 2.146 6.327 1.00 97.06 155 GLN A C 1
ATOM 1266 O O . GLN A 1 155 ? -14.778 1.809 7.499 1.00 97.06 155 GLN A O 1
ATOM 1271 N N . ALA A 1 156 ? -13.885 2.217 5.484 1.00 97.62 156 ALA A N 1
ATOM 1272 C CA . ALA A 1 156 ? -12.515 1.918 5.902 1.00 97.62 156 ALA A CA 1
ATOM 1273 C C . ALA A 1 156 ? -12.000 2.902 6.974 1.00 97.62 156 ALA A C 1
ATOM 1275 O O . ALA A 1 156 ? -11.299 2.503 7.903 1.00 97.62 156 ALA A O 1
ATOM 1276 N N . LEU A 1 157 ? -12.373 4.183 6.896 1.00 96.88 157 LEU A N 1
ATOM 1277 C CA . LEU A 1 157 ? -12.034 5.163 7.932 1.00 96.88 157 LEU A CA 1
ATOM 1278 C C . LEU A 1 157 ? -12.828 4.958 9.232 1.00 96.88 157 LEU A C 1
ATOM 1280 O O . LEU A 1 157 ? -12.302 5.246 10.305 1.00 96.88 157 LEU A O 1
ATOM 1284 N N . ASP A 1 158 ? -14.064 4.463 9.173 1.00 95.50 158 ASP A N 1
ATOM 1285 C CA . ASP A 1 158 ? -14.839 4.081 10.362 1.00 95.50 158 ASP A CA 1
ATOM 1286 C C . ASP A 1 158 ? -14.227 2.854 11.053 1.00 95.50 158 ASP A C 1
ATOM 1288 O O . ASP A 1 158 ? -14.076 2.844 12.276 1.00 95.50 158 ASP A O 1
ATOM 1292 N N . GLU A 1 159 ? -13.782 1.861 10.277 1.00 96.00 159 GLU A N 1
ATOM 1293 C CA . GLU A 1 159 ? -13.029 0.708 10.785 1.00 96.00 159 GLU A CA 1
ATOM 1294 C C . GLU A 1 159 ? -11.790 1.173 11.566 1.00 96.00 159 GLU A C 1
ATOM 1296 O O . GLU A 1 159 ? -11.570 0.757 12.705 1.00 96.00 159 GLU A O 1
ATOM 1301 N N . MET A 1 160 ? -11.032 2.126 11.017 1.00 96.56 160 MET A N 1
ATOM 1302 C CA . MET A 1 160 ? -9.880 2.712 11.705 1.00 96.56 160 MET A CA 1
ATOM 1303 C C . MET A 1 160 ? -10.226 3.364 13.048 1.00 96.56 160 MET A C 1
ATOM 1305 O O . MET A 1 160 ? -9.409 3.294 13.966 1.00 96.56 160 MET A O 1
ATOM 1309 N N . GLN A 1 161 ? -11.406 3.981 13.193 1.00 94.62 161 GLN A N 1
ATOM 1310 C CA . GLN A 1 161 ? -11.832 4.594 14.462 1.00 94.62 161 GLN A CA 1
ATOM 1311 C C . GLN A 1 161 ? -12.076 3.548 15.554 1.00 94.62 161 GLN A C 1
ATOM 1313 O O . GLN A 1 161 ? -11.912 3.850 16.735 1.00 94.62 161 GLN A O 1
ATOM 1318 N N . SER A 1 162 ? -12.432 2.318 15.172 1.00 93.69 162 SER A N 1
ATOM 1319 C CA . SER A 1 162 ? -12.551 1.202 16.114 1.00 93.69 162 SER A CA 1
ATOM 1320 C C . SER A 1 162 ? -11.188 0.641 16.545 1.00 93.69 162 SER A C 1
ATOM 1322 O O . SER A 1 162 ? -11.044 0.175 17.675 1.00 93.69 162 SER A O 1
ATOM 1324 N N . THR A 1 163 ? -10.176 0.743 15.677 1.00 95.00 163 THR A N 1
ATOM 1325 C CA . THR A 1 163 ? -8.819 0.225 15.911 1.00 95.00 163 THR A CA 1
ATOM 1326 C C . THR A 1 163 ? -7.930 1.210 16.674 1.00 95.00 163 THR A C 1
ATOM 1328 O O . THR A 1 163 ? -7.194 0.813 17.578 1.00 95.00 163 THR A O 1
ATOM 1331 N N . PHE A 1 164 ? -7.990 2.502 16.335 1.00 95.00 164 PHE A N 1
ATOM 1332 C CA . PHE A 1 164 ? -7.130 3.542 16.902 1.00 95.00 164 PHE A CA 1
ATOM 1333 C C . PHE A 1 164 ? -7.939 4.551 17.716 1.00 95.00 164 PHE A C 1
ATOM 1335 O O . PHE A 1 164 ? -8.575 5.460 17.185 1.00 95.00 164 PHE A O 1
ATOM 1342 N N . THR A 1 165 ? -7.888 4.400 19.038 1.00 92.62 165 THR A N 1
ATOM 1343 C CA . THR A 1 165 ? -8.793 5.094 19.968 1.00 92.62 165 THR A CA 1
ATOM 1344 C C . THR A 1 165 ? -8.181 6.316 20.647 1.00 92.62 165 THR A C 1
ATOM 1346 O O . THR A 1 165 ? -8.851 6.988 21.432 1.00 92.62 165 THR A O 1
ATOM 1349 N N . THR A 1 166 ? -6.913 6.645 20.376 1.00 95.56 166 THR A N 1
ATOM 1350 C CA . THR A 1 166 ? -6.308 7.836 20.981 1.00 95.56 166 THR A CA 1
ATOM 1351 C C . THR A 1 166 ? -6.918 9.109 20.390 1.00 95.56 166 THR A C 1
ATOM 1353 O O . THR A 1 166 ? -7.346 9.146 19.233 1.00 95.56 166 THR A O 1
ATOM 1356 N N . ALA A 1 167 ? -6.923 10.196 21.168 1.00 94.94 167 ALA A N 1
ATOM 1357 C CA . ALA A 1 167 ? -7.412 11.491 20.691 1.00 94.94 167 ALA A CA 1
ATOM 1358 C C . ALA A 1 167 ? -6.639 11.984 19.453 1.00 94.94 167 ALA A C 1
ATOM 1360 O O . ALA A 1 167 ? -7.224 12.588 18.555 1.00 94.94 167 ALA A O 1
ATOM 1361 N N . LYS A 1 168 ? -5.332 11.687 19.387 1.00 94.25 168 LYS A N 1
ATOM 1362 C CA . LYS A 1 168 ? -4.479 12.015 18.240 1.00 94.25 168 LYS A CA 1
ATOM 1363 C C . LYS A 1 168 ? -4.904 11.237 16.996 1.00 94.25 168 LYS A C 1
ATOM 1365 O O . LYS A 1 168 ? -5.062 11.840 15.939 1.00 94.25 168 LYS A O 1
ATOM 1370 N N . ASP A 1 169 ? -5.122 9.932 17.121 1.00 93.69 169 ASP A N 1
ATOM 1371 C CA . ASP A 1 169 ? -5.519 9.100 15.982 1.00 93.69 169 ASP A CA 1
ATOM 1372 C C . ASP A 1 169 ? -6.912 9.479 15.483 1.00 93.69 169 ASP A C 1
ATOM 1374 O O . ASP A 1 169 ? -7.121 9.635 14.284 1.00 93.69 169 ASP A O 1
ATOM 1378 N N . SER A 1 170 ? -7.842 9.738 16.404 1.00 93.88 170 SER A N 1
ATOM 1379 C CA . SER A 1 170 ? -9.191 10.210 16.076 1.00 93.88 170 SER A CA 1
ATOM 1380 C C . SER A 1 170 ? -9.165 11.533 15.305 1.00 93.88 170 SER A C 1
ATOM 1382 O O . SER A 1 170 ? -9.882 11.688 14.314 1.00 93.88 170 SER A O 1
ATOM 1384 N N . ALA A 1 171 ? -8.316 12.479 15.720 1.00 95.50 171 ALA A N 1
ATOM 1385 C CA . ALA A 1 171 ? -8.119 13.739 15.008 1.00 95.50 171 ALA A CA 1
ATOM 1386 C C . ALA A 1 171 ? -7.511 13.517 13.613 1.00 95.50 171 ALA A C 1
ATOM 1388 O O . ALA A 1 171 ? -7.979 14.113 12.643 1.00 95.50 171 ALA A O 1
ATOM 1389 N N . ASN A 1 172 ? -6.529 12.620 13.490 1.00 94.25 172 ASN A N 1
ATOM 1390 C CA . ASN A 1 172 ? -5.932 12.273 12.202 1.00 94.25 172 ASN A CA 1
ATOM 1391 C C . ASN A 1 172 ? -6.957 11.625 11.257 1.00 94.25 172 ASN A C 1
ATOM 1393 O O . ASN A 1 172 ? -7.029 11.999 10.091 1.00 94.25 172 ASN A O 1
ATOM 1397 N N . ILE A 1 173 ? -7.783 10.691 11.736 1.00 95.88 173 ILE A N 1
ATOM 1398 C CA . ILE A 1 173 ? -8.826 10.053 10.914 1.00 95.88 173 ILE A CA 1
ATOM 1399 C C . ILE A 1 173 ? -9.862 11.087 10.470 1.00 95.88 173 ILE A C 1
ATOM 1401 O O . ILE A 1 173 ? -10.289 1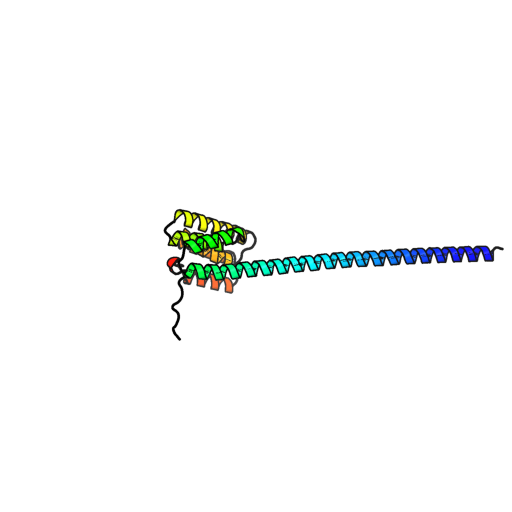1.082 9.318 1.00 95.88 173 ILE A O 1
ATOM 1405 N N . LYS A 1 174 ? -10.241 12.011 11.361 1.00 95.38 174 LYS A N 1
ATOM 1406 C CA . LYS A 1 174 ? -11.128 13.122 11.008 1.00 95.38 174 LYS A CA 1
ATOM 1407 C C . LYS A 1 174 ? -10.527 13.987 9.896 1.00 95.38 174 LYS A C 1
ATOM 1409 O O . LYS A 1 174 ? -11.229 14.287 8.939 1.00 95.38 174 LYS A O 1
ATOM 1414 N N . MET A 1 175 ? -9.237 14.314 9.979 1.00 94.75 175 MET A N 1
ATOM 1415 C CA . MET A 1 175 ? -8.528 15.031 8.914 1.00 94.75 175 MET A CA 1
ATOM 1416 C C . MET A 1 175 ? -8.600 14.273 7.578 1.00 94.75 175 MET A C 1
ATOM 1418 O O . MET A 1 175 ? -8.881 14.885 6.554 1.00 94.75 175 MET A O 1
ATOM 1422 N N . TRP A 1 176 ? -8.419 12.948 7.566 1.00 94.75 176 TRP A N 1
ATOM 1423 C CA . TRP A 1 176 ? -8.563 12.140 6.345 1.00 94.75 176 TRP A CA 1
ATOM 1424 C C . TRP A 1 176 ? -9.989 12.154 5.774 1.00 94.75 176 TRP A C 1
ATOM 1426 O O . TRP A 1 176 ? -10.156 12.286 4.563 1.00 94.75 176 TRP A O 1
ATOM 1436 N N . LYS A 1 177 ? -11.020 12.126 6.630 1.00 94.56 177 LYS A N 1
ATOM 1437 C CA . LYS A 1 177 ? -12.419 12.323 6.201 1.00 94.56 177 LYS A CA 1
ATOM 1438 C C . LYS A 1 177 ? -12.639 13.704 5.572 1.00 94.56 177 LYS A C 1
ATOM 1440 O O . LYS A 1 177 ? -13.378 13.818 4.598 1.00 94.56 177 LYS A O 1
ATOM 1445 N N . GLU A 1 178 ? -12.005 14.742 6.118 1.00 94.06 178 GLU A N 1
ATOM 1446 C CA . GLU A 1 178 ? -12.114 16.129 5.641 1.00 94.06 178 GLU A CA 1
ATOM 1447 C C . GLU A 1 178 ? -11.346 16.382 4.333 1.00 94.06 178 GLU A C 1
ATOM 1449 O O . GLU A 1 178 ? -11.828 17.145 3.497 1.00 94.06 178 GLU A O 1
ATOM 1454 N N . ILE A 1 179 ? -10.193 15.729 4.120 1.00 89.56 179 ILE A N 1
ATOM 1455 C CA . ILE A 1 179 ? -9.462 15.756 2.836 1.00 89.56 179 ILE A CA 1
ATOM 1456 C C . ILE A 1 179 ? -10.364 15.249 1.701 1.00 89.56 179 ILE A C 1
ATOM 1458 O O . ILE A 1 179 ? -10.339 15.792 0.595 1.00 89.56 179 ILE A O 1
ATOM 1462 N N . GLY A 1 180 ? -11.196 14.245 1.986 1.00 86.69 180 GLY A N 1
ATOM 1463 C CA . GLY A 1 180 ? -12.176 13.725 1.044 1.00 86.69 180 GLY A CA 1
ATOM 1464 C C . GLY A 1 180 ? -11.531 12.934 -0.094 1.00 86.69 180 GLY A C 1
ATOM 1465 O O . GLY A 1 180 ? -10.611 12.148 0.120 1.00 86.69 180 GLY A O 1
ATOM 1466 N N . ALA A 1 181 ? -12.057 13.097 -1.309 1.00 86.56 181 ALA A N 1
ATOM 1467 C CA . ALA A 1 181 ? -11.683 12.257 -2.439 1.00 86.56 181 ALA A CA 1
ATOM 1468 C C . ALA A 1 181 ? -10.246 12.516 -2.917 1.00 86.56 181 ALA A C 1
ATOM 1470 O O . ALA A 1 181 ? -9.944 13.566 -3.487 1.00 86.56 181 ALA A O 1
ATOM 1471 N N . ILE A 1 182 ? -9.386 11.503 -2.796 1.00 89.62 182 ILE A N 1
ATOM 1472 C CA . ILE A 1 182 ? -8.119 11.445 -3.524 1.00 89.62 182 ILE A CA 1
ATOM 1473 C C . ILE A 1 182 ? -8.408 11.302 -5.018 1.00 89.62 182 ILE A C 1
ATOM 1475 O O . ILE A 1 182 ? -9.006 10.317 -5.456 1.00 89.62 182 ILE A O 1
ATOM 1479 N N . LYS A 1 183 ? -7.976 12.284 -5.808 1.00 91.31 183 LYS A N 1
ATOM 1480 C CA . LYS A 1 183 ? -8.075 12.245 -7.268 1.00 91.31 183 LYS A CA 1
ATOM 1481 C C . LYS A 1 183 ? -6.834 11.577 -7.831 1.00 91.31 183 LYS A C 1
ATOM 1483 O O . LYS A 1 183 ? -5.735 12.126 -7.762 1.00 91.31 183 LYS A O 1
ATOM 1488 N N . LYS A 1 184 ? -7.002 10.379 -8.386 1.00 89.50 184 LYS A N 1
ATOM 1489 C CA . LYS A 1 184 ? -5.888 9.584 -8.919 1.00 89.50 184 LYS A CA 1
ATOM 1490 C C . LYS A 1 184 ? -5.143 10.305 -10.045 1.00 89.50 184 LYS A C 1
ATOM 1492 O O . LYS A 1 184 ? -3.939 10.132 -10.179 1.00 89.50 184 LYS A O 1
ATOM 1497 N N . GLU A 1 185 ? -5.825 11.153 -10.804 1.00 90.75 185 GLU A N 1
ATOM 1498 C CA . GLU A 1 185 ? -5.254 11.942 -11.899 1.00 90.75 185 GLU A CA 1
ATOM 1499 C C . GLU A 1 185 ? -4.258 12.993 -11.388 1.00 90.75 185 GLU A C 1
ATOM 1501 O O . GLU A 1 185 ? -3.304 13.336 -12.087 1.00 90.75 185 GLU A O 1
ATOM 1506 N N . GLU A 1 186 ? -4.458 13.473 -10.156 1.00 90.44 186 GLU A N 1
ATOM 1507 C CA . GLU A 1 186 ? -3.597 14.460 -9.499 1.00 90.44 186 GLU A CA 1
ATOM 1508 C C . GLU A 1 186 ? -2.358 13.821 -8.846 1.00 90.44 186 GLU A C 1
ATOM 1510 O O . GLU A 1 186 ? -1.413 14.521 -8.468 1.00 90.44 186 GLU A O 1
ATOM 1515 N N . LEU A 1 187 ? -2.308 12.487 -8.758 1.00 90.25 187 LEU A N 1
ATOM 1516 C CA . LEU A 1 187 ? -1.148 11.777 -8.232 1.00 90.25 187 LEU A CA 1
ATOM 1517 C C . LEU A 1 187 ? 0.046 11.886 -9.186 1.00 90.25 187 LEU A C 1
ATOM 1519 O O . LEU A 1 187 ? -0.077 11.865 -10.416 1.00 90.25 187 LEU A O 1
ATOM 1523 N N . PHE A 1 188 ? 1.235 11.994 -8.592 1.00 89.19 188 PHE A N 1
ATOM 1524 C CA . PHE A 1 188 ? 2.513 12.061 -9.306 1.00 89.19 188 PHE A CA 1
ATOM 1525 C C . PHE A 1 188 ? 2.574 13.181 -10.360 1.00 89.19 188 PHE A C 1
ATOM 1527 O O . PHE A 1 188 ? 3.262 13.036 -11.367 1.00 89.19 188 PHE A O 1
ATOM 1534 N N . ILE A 1 189 ? 1.831 14.280 -10.191 1.00 84.62 189 ILE A N 1
ATOM 1535 C CA . ILE A 1 189 ? 2.009 15.481 -11.016 1.00 84.62 189 ILE A CA 1
ATOM 1536 C C . ILE A 1 189 ? 3.205 16.266 -10.475 1.00 84.62 189 ILE A C 1
ATOM 1538 O O . ILE A 1 189 ? 3.257 16.619 -9.294 1.00 84.62 189 ILE A O 1
ATOM 1542 N N . LYS A 1 190 ? 4.158 16.584 -11.354 1.00 75.69 190 LYS A N 1
ATOM 1543 C CA . LYS A 1 190 ? 5.298 17.438 -11.017 1.00 75.69 190 LYS A CA 1
ATOM 1544 C C . LYS A 1 190 ? 4.792 18.832 -10.644 1.00 75.69 190 LYS A C 1
ATOM 1546 O O . LYS A 1 190 ? 4.125 19.490 -11.441 1.00 75.69 190 LYS A O 1
ATOM 1551 N N . SER A 1 191 ? 5.101 19.291 -9.432 1.00 63.59 191 SER A N 1
ATOM 1552 C CA . SER A 1 191 ? 4.769 20.662 -9.027 1.00 63.59 191 SER A CA 1
ATOM 1553 C C . SER A 1 191 ? 5.448 21.663 -9.973 1.00 63.59 191 SER A C 1
ATOM 1555 O O . SER A 1 191 ? 6.598 21.419 -10.360 1.00 63.59 191 SER A O 1
ATOM 1557 N N . PRO A 1 192 ? 4.797 22.786 -10.337 1.00 58.88 192 PRO A N 1
ATOM 1558 C CA . PRO A 1 192 ? 5.434 23.808 -11.155 1.00 58.88 192 PRO A CA 1
ATOM 1559 C C . PRO A 1 192 ? 6.738 24.232 -10.484 1.00 58.88 192 PRO A C 1
ATOM 1561 O O . PRO A 1 192 ? 6.736 24.609 -9.306 1.00 58.88 192 PRO A O 1
ATOM 1564 N N . GLN A 1 193 ? 7.859 24.155 -11.203 1.00 56.62 193 GLN A N 1
ATOM 1565 C CA . GLN A 1 193 ? 9.097 24.714 -10.681 1.00 56.62 193 GLN A CA 1
ATOM 1566 C C . GLN A 1 193 ? 8.881 26.217 -10.520 1.00 56.62 193 GLN A C 1
ATOM 1568 O O . GLN A 1 193 ? 8.631 26.926 -11.493 1.00 56.62 193 GLN A O 1
ATOM 1573 N N . LYS A 1 194 ? 8.921 26.704 -9.275 1.00 47.03 194 LYS A N 1
ATOM 1574 C CA . LYS A 1 194 ? 9.021 28.140 -9.028 1.00 47.03 194 LYS A CA 1
ATOM 1575 C C . LYS A 1 194 ? 10.368 28.569 -9.600 1.00 47.03 194 LYS A C 1
ATOM 1577 O O . LYS A 1 194 ? 11.395 28.289 -8.984 1.00 47.03 194 LYS A O 1
ATOM 1582 N N . ASN A 1 195 ? 10.352 29.181 -10.783 1.00 46.72 195 ASN A N 1
ATOM 1583 C CA . ASN A 1 195 ? 11.515 29.861 -11.340 1.00 46.72 195 ASN A CA 1
ATOM 1584 C C . ASN A 1 195 ? 12.012 30.845 -10.270 1.00 46.72 195 ASN A C 1
ATOM 1586 O O . ASN A 1 195 ? 11.259 31.730 -9.859 1.00 46.72 195 ASN A O 1
ATOM 1590 N N . LYS A 1 196 ? 13.219 30.602 -9.752 1.00 45.34 196 LYS A N 1
ATOM 1591 C CA . LYS A 1 196 ? 13.951 31.564 -8.926 1.00 45.34 196 LYS A CA 1
ATOM 1592 C C . LYS A 1 196 ? 14.603 32.599 -9.825 1.00 45.34 196 LYS A C 1
ATOM 1594 O O . LYS A 1 196 ? 15.054 32.194 -10.919 1.00 45.34 196 LYS A O 1
#

Sequence (196 aa):
MLARRIIRKISFLLLSSRERLTQTMAVILLCSQVSAMQSCKQSTQKEILTERQIELRNERNLAGIRLKEILEERNFERALLYVDSLNRVFPNDPQFYFTEGWVYDMQGDSLRARAAYTKSISIYDSLIADKPNFDDMINRAVVVQILYGMEAYNQALDEMQSTFTTAKDSANIKMWKEIGAIKKEELFIKSPQKNK